Protein AF-A0A438KCK7-F1 (afdb_monomer_lite)

Foldseek 3Di:
DDDPPPDDDDDDPDQPDDPNDRVVLVCQLQLVQDPDPDRDLQPRADADDPVLLVVLVVVLLVVVQVVCVVVPDDDSVVCCVVPQDFDWAAAPVRDIDTAHPRPDLWFDAEAEDFQPALCSNVSSVQVRCCVPRVAQEAEAAACVLNDRDPDDPPDDQDNSSSSSNSRHDHDDPVSVVSCRVVRHHYYDYPCHNCRSVVPDPDPPDPPDD

Secondary structure (DSSP, 8-state):
---------SS-----EETTEEHHHHHHHTT---SSSS--TTTT--PPPHHHHHHHHHHHHHHHHHHHHTT----HHHHHHHHS---EEE-TTS-EEESSTTS-SSS-EEEE---SSTTTHHHHHHHHHHHHH----EEEE-GGGGS-----TT-PPPHHHHHHHTT-EE--HHHHHHHHHTT-EEEE-TTHHHHHTT-----------

pLDDT: mean 76.59, std 20.29, range [25.3, 97.88]

Structure (mmCIF, N/CA/C/O backbone):
data_AF-A0A438KCK7-F1
#
_entry.id   AF-A0A438KCK7-F1
#
loop_
_atom_site.group_PDB
_atom_site.id
_atom_site.type_symbol
_atom_site.label_atom_id
_atom_site.label_alt_id
_atom_site.label_comp_id
_atom_site.label_asym_id
_atom_site.label_entity_id
_atom_site.label_seq_id
_atom_site.pdbx_PDB_ins_code
_atom_site.Cartn_x
_atom_site.Cartn_y
_atom_site.Cartn_z
_atom_site.occupancy
_atom_site.B_iso_or_equiv
_atom_site.auth_seq_id
_atom_site.auth_comp_id
_atom_site.auth_asym_id
_atom_site.auth_atom_id
_atom_site.pdbx_PDB_model_num
ATOM 1 N N . MET A 1 1 ? 16.513 -21.804 -12.400 1.00 25.30 1 MET A N 1
ATOM 2 C CA . MET A 1 1 ? 16.898 -22.293 -11.064 1.00 25.30 1 MET A CA 1
ATOM 3 C C . MET A 1 1 ? 17.925 -21.306 -10.542 1.00 25.30 1 MET A C 1
ATOM 5 O O . MET A 1 1 ? 19.002 -21.255 -11.108 1.00 25.30 1 MET A O 1
ATOM 9 N N . VAL A 1 2 ? 17.562 -20.422 -9.609 1.00 27.00 2 VAL A N 1
ATOM 10 C CA . VAL A 1 2 ? 18.561 -19.600 -8.907 1.00 27.00 2 VAL A CA 1
ATOM 11 C C . VAL A 1 2 ? 18.807 -20.335 -7.604 1.00 27.00 2 VAL A C 1
ATOM 13 O O . VAL A 1 2 ? 17.923 -20.393 -6.753 1.00 27.00 2 VAL A O 1
ATOM 16 N N . VAL A 1 3 ? 19.950 -21.004 -7.528 1.00 25.44 3 VAL A N 1
ATOM 17 C CA . VAL A 1 3 ? 20.427 -21.638 -6.305 1.00 25.44 3 VAL A CA 1
ATOM 18 C C . VAL A 1 3 ? 20.874 -20.498 -5.399 1.00 25.44 3 VAL A C 1
ATOM 20 O O . VAL A 1 3 ? 21.873 -19.844 -5.680 1.00 25.44 3 VAL A O 1
ATOM 23 N N . ILE A 1 4 ? 20.105 -20.208 -4.351 1.00 38.16 4 ILE A N 1
ATOM 24 C CA . ILE A 1 4 ? 20.626 -19.418 -3.237 1.00 38.16 4 ILE A CA 1
ATOM 25 C C . ILE A 1 4 ? 21.404 -20.413 -2.386 1.00 38.16 4 ILE A C 1
ATOM 27 O O . ILE A 1 4 ? 20.828 -21.123 -1.565 1.00 38.16 4 ILE A O 1
ATOM 31 N N . SER A 1 5 ? 22.704 -20.518 -2.641 1.00 29.11 5 SER A N 1
ATOM 32 C CA . SER A 1 5 ? 23.611 -21.225 -1.747 1.00 29.11 5 SER A CA 1
ATOM 33 C C . SER A 1 5 ? 23.673 -20.431 -0.446 1.00 29.11 5 SER A C 1
ATOM 35 O O . SER A 1 5 ? 24.259 -19.351 -0.397 1.00 29.11 5 SER A O 1
ATOM 37 N N . THR A 1 6 ? 23.037 -20.930 0.610 1.00 30.67 6 THR A N 1
ATOM 38 C CA . THR A 1 6 ? 23.297 -20.459 1.969 1.00 30.67 6 THR A CA 1
ATOM 39 C C . THR A 1 6 ? 24.718 -20.872 2.337 1.00 30.67 6 THR A C 1
ATOM 41 O O . THR A 1 6 ? 24.952 -22.014 2.725 1.00 30.67 6 THR A O 1
ATOM 44 N N . PHE A 1 7 ? 25.678 -19.963 2.186 1.00 30.84 7 PHE A N 1
ATOM 45 C CA . PHE A 1 7 ? 26.997 -20.129 2.783 1.00 30.84 7 PHE A CA 1
ATOM 46 C C . PHE A 1 7 ? 26.911 -19.714 4.253 1.00 30.84 7 PHE A C 1
ATOM 48 O O . PHE A 1 7 ? 26.776 -18.536 4.570 1.00 30.84 7 PHE A O 1
ATOM 55 N N . SER A 1 8 ? 26.955 -20.703 5.147 1.00 32.22 8 SER A N 1
ATOM 56 C CA . SER A 1 8 ? 27.232 -20.487 6.566 1.00 32.22 8 SER A CA 1
ATOM 57 C C . SER A 1 8 ? 28.741 -20.555 6.765 1.00 32.22 8 SER A C 1
ATOM 59 O O . SER A 1 8 ? 29.308 -21.639 6.877 1.00 32.22 8 SER A O 1
ATOM 61 N N . LEU A 1 9 ? 29.384 -19.394 6.813 1.00 33.41 9 LEU A N 1
ATOM 62 C CA . LEU A 1 9 ? 30.697 -19.218 7.425 1.00 33.41 9 LEU A CA 1
ATOM 63 C C . LEU A 1 9 ? 30.516 -18.182 8.534 1.00 33.41 9 LEU A C 1
ATOM 65 O O . LEU A 1 9 ? 29.859 -17.163 8.337 1.00 33.41 9 LEU A O 1
ATOM 69 N N . GLY A 1 10 ? 30.980 -18.536 9.730 1.00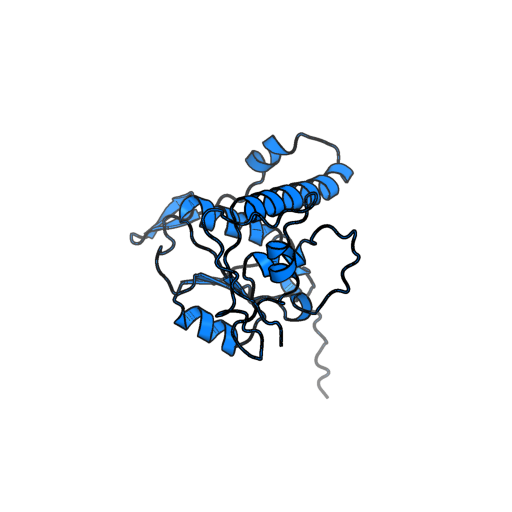 31.97 10 GLY A N 1
ATOM 70 C CA . GLY A 1 10 ? 30.653 -17.860 10.980 1.00 31.97 10 GLY A CA 1
ATOM 71 C C . GLY A 1 10 ? 30.890 -16.349 10.981 1.00 31.97 10 GLY A C 1
ATOM 72 O O . GLY A 1 10 ? 31.817 -15.846 10.359 1.00 31.97 10 GLY A O 1
ATOM 73 N N . GLY A 1 11 ? 30.054 -15.654 11.758 1.00 34.44 11 GLY A N 1
ATOM 74 C CA . GLY A 1 11 ? 30.356 -14.338 12.320 1.00 34.44 11 GLY A CA 1
ATOM 75 C C . GLY A 1 11 ? 30.507 -13.192 11.321 1.00 34.44 11 GLY A C 1
ATOM 76 O O . GLY A 1 11 ? 31.574 -12.602 11.222 1.00 34.44 11 GLY A O 1
ATOM 77 N N . GLY A 1 12 ? 29.429 -12.812 10.635 1.00 31.30 12 GLY A N 1
ATOM 78 C CA . GLY A 1 12 ? 29.395 -11.559 9.880 1.00 31.30 12 GLY A CA 1
ATOM 79 C C . GLY A 1 12 ? 28.137 -11.442 9.034 1.00 31.30 12 GLY A C 1
ATOM 80 O O . GLY A 1 12 ? 27.950 -12.196 8.086 1.00 31.30 12 GLY A O 1
ATOM 81 N N . LEU A 1 13 ? 27.256 -10.501 9.375 1.00 37.59 13 LEU A N 1
ATOM 82 C CA . LEU A 1 13 ? 26.151 -10.090 8.513 1.00 37.59 13 LEU A CA 1
ATOM 83 C C . LEU A 1 13 ? 26.766 -9.553 7.205 1.00 37.59 13 LEU A C 1
ATOM 85 O O . LEU A 1 13 ? 27.320 -8.457 7.192 1.00 37.59 13 LEU A O 1
ATOM 89 N N . LEU A 1 14 ? 26.755 -10.354 6.135 1.00 43.00 14 LEU A N 1
ATOM 90 C CA . LEU A 1 14 ? 27.322 -9.986 4.835 1.00 43.00 14 LEU A CA 1
ATOM 91 C C . LEU A 1 14 ? 26.550 -8.792 4.255 1.00 43.00 14 LEU A C 1
ATOM 93 O O . LEU A 1 14 ? 25.484 -8.942 3.656 1.00 43.00 14 LEU A O 1
ATOM 97 N N . ASN A 1 15 ? 27.101 -7.594 4.441 1.00 44.16 15 ASN A N 1
ATOM 98 C CA . ASN A 1 15 ? 26.683 -6.384 3.748 1.00 44.16 15 ASN A CA 1
ATOM 99 C C . ASN A 1 15 ? 27.056 -6.522 2.263 1.00 44.16 15 ASN A C 1
ATOM 101 O O . ASN A 1 15 ? 28.174 -6.213 1.864 1.00 44.16 15 ASN A O 1
ATOM 105 N N . LEU A 1 16 ? 26.112 -7.004 1.449 1.00 51.06 16 LEU A N 1
ATOM 106 C CA . LEU A 1 16 ? 26.162 -6.996 -0.020 1.00 51.06 16 LEU A CA 1
ATOM 107 C C . LEU A 1 16 ? 26.003 -5.556 -0.541 1.00 51.06 16 LEU A C 1
ATOM 109 O O . LEU A 1 16 ? 24.963 -5.187 -1.092 1.00 51.06 16 LEU A O 1
ATOM 113 N N . GLN A 1 17 ? 27.009 -4.724 -0.285 1.00 45.22 17 GLN A N 1
ATOM 114 C CA . GLN A 1 17 ? 27.043 -3.316 -0.655 1.00 45.22 17 GLN A CA 1
ATOM 115 C C . GLN A 1 17 ? 28.278 -3.078 -1.528 1.00 45.22 17 GLN A C 1
ATOM 117 O O . GLN A 1 17 ? 29.381 -2.925 -1.017 1.00 45.22 17 GLN A O 1
ATOM 122 N N . GLU A 1 18 ? 28.084 -3.055 -2.844 1.00 46.56 18 GLU A N 1
ATOM 123 C CA . GLU A 1 18 ? 29.068 -2.522 -3.790 1.00 46.56 18 GLU A CA 1
ATOM 124 C C . GLU A 1 18 ? 28.619 -1.101 -4.171 1.00 46.56 18 GLU A C 1
ATOM 126 O O . GLU A 1 18 ? 27.456 -0.888 -4.517 1.00 46.56 18 GLU A O 1
ATOM 131 N N . ASP A 1 19 ? 29.502 -0.112 -4.001 1.00 48.53 19 ASP A N 1
ATOM 132 C CA . ASP A 1 19 ? 29.447 1.246 -4.574 1.00 48.53 19 ASP A CA 1
ATOM 133 C C . ASP A 1 19 ? 28.056 1.901 -4.722 1.00 48.53 19 ASP A C 1
ATOM 135 O O . ASP A 1 19 ? 27.643 2.348 -5.790 1.00 48.53 19 ASP A O 1
ATOM 139 N N . GLY A 1 20 ? 27.299 1.991 -3.622 1.00 53.69 20 GLY A N 1
ATOM 140 C CA . GLY A 1 20 ? 26.017 2.715 -3.590 1.00 53.69 20 GLY A CA 1
ATOM 141 C C . GLY A 1 20 ? 24.823 1.968 -4.201 1.00 53.69 20 GLY A C 1
ATOM 142 O O . GLY A 1 20 ? 23.701 2.489 -4.194 1.00 53.69 20 GLY A O 1
ATOM 143 N N . VAL A 1 21 ? 25.025 0.731 -4.657 1.00 57.88 21 VAL A N 1
ATOM 144 C CA . VAL A 1 21 ? 23.993 -0.139 -5.217 1.00 57.88 21 VAL A CA 1
ATOM 145 C C . VAL A 1 21 ? 23.647 -1.245 -4.219 1.00 57.88 21 VAL A C 1
ATOM 147 O O . VAL A 1 21 ? 24.424 -2.154 -3.947 1.00 57.88 21 VAL A O 1
ATOM 150 N N . ASN A 1 22 ? 22.437 -1.186 -3.657 1.00 78.12 22 ASN A N 1
ATOM 151 C CA . ASN A 1 22 ? 21.926 -2.257 -2.804 1.00 78.12 22 ASN A CA 1
ATOM 152 C C . ASN A 1 22 ? 21.354 -3.381 -3.686 1.00 78.12 22 ASN A C 1
ATOM 154 O O . ASN A 1 22 ? 20.268 -3.249 -4.261 1.00 78.12 22 ASN A O 1
ATOM 158 N N . LEU A 1 23 ? 22.094 -4.489 -3.796 1.00 81.25 23 LEU A N 1
ATOM 159 C CA . LEU A 1 23 ? 21.734 -5.636 -4.635 1.00 81.25 23 LEU A CA 1
ATOM 160 C C . LEU A 1 23 ? 20.366 -6.224 -4.265 1.00 81.25 23 LEU A C 1
ATOM 162 O O . LEU A 1 23 ? 19.589 -6.602 -5.143 1.00 81.25 23 LEU A O 1
ATOM 166 N N . LEU A 1 24 ? 20.035 -6.261 -2.972 1.00 84.56 24 LEU A N 1
ATOM 167 C CA . LEU A 1 24 ? 18.732 -6.732 -2.512 1.00 84.56 24 LEU A CA 1
ATOM 168 C C . LEU A 1 24 ? 17.606 -5.828 -3.032 1.00 84.56 24 LEU A C 1
ATOM 170 O O . LEU A 1 24 ? 16.579 -6.336 -3.484 1.00 84.56 24 LEU A O 1
ATOM 174 N N . THR A 1 25 ? 17.807 -4.510 -3.041 1.00 85.12 25 THR A N 1
ATOM 175 C CA . THR A 1 25 ? 16.850 -3.552 -3.616 1.00 85.12 25 THR A CA 1
ATOM 176 C C . THR A 1 25 ? 16.643 -3.795 -5.110 1.00 85.12 25 THR A C 1
ATOM 178 O O . THR A 1 25 ? 15.503 -3.781 -5.574 1.00 85.12 25 THR A O 1
ATOM 181 N N . ILE A 1 26 ? 17.710 -4.095 -5.863 1.00 84.81 26 ILE A N 1
ATOM 182 C CA . ILE A 1 26 ? 17.610 -4.460 -7.290 1.00 84.81 26 ILE A CA 1
ATOM 183 C C . ILE A 1 26 ? 16.791 -5.732 -7.464 1.00 84.81 26 ILE A C 1
ATOM 185 O O . ILE A 1 26 ? 15.852 -5.758 -8.257 1.00 84.81 26 ILE A O 1
ATOM 189 N N . ILE A 1 27 ? 17.106 -6.781 -6.705 1.00 86.44 27 ILE A N 1
ATOM 190 C CA . ILE A 1 27 ? 16.399 -8.061 -6.787 1.00 86.44 27 ILE A CA 1
ATOM 191 C C . ILE A 1 27 ? 14.902 -7.883 -6.472 1.00 86.44 27 ILE A C 1
ATOM 193 O O . ILE A 1 27 ? 14.065 -8.493 -7.149 1.00 86.44 27 ILE A O 1
ATOM 197 N N . LYS A 1 28 ? 14.561 -7.043 -5.481 1.00 87.19 28 LYS A N 1
ATOM 198 C CA . LYS A 1 28 ? 13.177 -6.679 -5.132 1.00 87.19 28 LYS A CA 1
ATOM 199 C C . LYS A 1 28 ? 12.490 -5.908 -6.264 1.00 87.19 28 LYS A C 1
ATOM 201 O O . LYS A 1 28 ? 11.432 -6.332 -6.720 1.00 87.19 28 LYS A O 1
ATOM 206 N N . GLY A 1 29 ? 13.085 -4.812 -6.740 1.00 81.94 29 GLY A N 1
ATOM 207 C CA . GLY A 1 29 ? 12.492 -3.951 -7.774 1.00 81.94 29 GLY A CA 1
ATOM 208 C C . GLY A 1 29 ? 12.333 -4.644 -9.130 1.00 81.94 29 GLY A C 1
ATOM 209 O O . GLY A 1 29 ? 11.343 -4.431 -9.831 1.00 81.94 29 GLY A O 1
ATOM 210 N N . ALA A 1 30 ? 13.250 -5.556 -9.458 1.00 83.06 30 ALA A N 1
ATOM 211 C CA . ALA A 1 30 ? 13.172 -6.407 -10.642 1.00 83.06 30 ALA A CA 1
ATOM 212 C C . ALA A 1 30 ? 12.220 -7.610 -10.478 1.00 83.06 30 ALA A C 1
ATOM 214 O O . ALA A 1 30 ?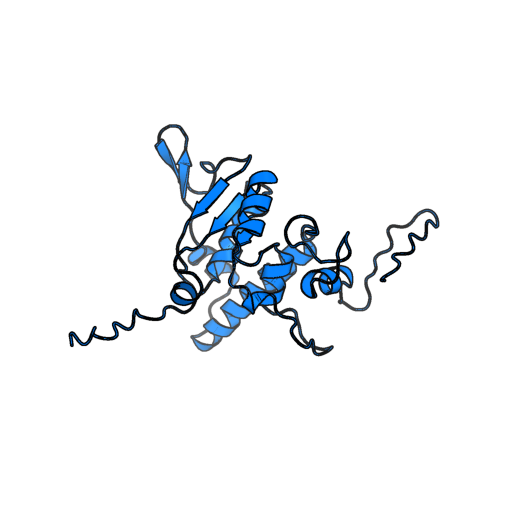 12.135 -8.439 -11.383 1.00 83.06 30 ALA A O 1
ATOM 215 N N . LEU A 1 31 ? 11.537 -7.743 -9.329 1.00 83.94 31 LEU A N 1
ATOM 216 C CA . LEU A 1 31 ? 10.615 -8.844 -9.010 1.00 83.94 31 LEU A CA 1
ATOM 217 C C . LEU A 1 31 ? 11.252 -10.236 -9.197 1.00 83.94 31 LEU A C 1
ATOM 219 O O . LEU A 1 31 ? 10.596 -11.211 -9.570 1.00 83.94 31 LEU A O 1
ATOM 223 N N . ARG A 1 32 ? 12.569 -10.345 -8.967 1.00 87.56 32 ARG A N 1
ATOM 224 C CA . ARG A 1 32 ? 13.328 -11.588 -9.185 1.00 87.56 32 ARG A CA 1
ATOM 225 C C . ARG A 1 32 ? 13.305 -12.512 -7.974 1.00 87.56 32 ARG A C 1
ATOM 227 O O . ARG A 1 32 ? 13.391 -13.730 -8.163 1.00 87.56 32 ARG A O 1
ATOM 234 N N . TYR A 1 33 ? 13.156 -11.962 -6.767 1.00 88.50 33 TYR A N 1
ATOM 235 C CA . TYR A 1 33 ? 12.968 -12.759 -5.555 1.00 88.50 33 TYR A CA 1
ATOM 236 C C . TYR A 1 33 ? 11.645 -13.532 -5.625 1.00 88.50 33 TYR A C 1
ATOM 238 O O . TYR A 1 33 ? 10.592 -12.951 -5.872 1.00 88.50 33 TYR A O 1
ATOM 246 N N . ARG A 1 34 ? 11.696 -14.850 -5.428 1.00 90.94 34 ARG A N 1
ATOM 247 C CA . ARG A 1 34 ? 10.521 -15.729 -5.395 1.00 90.94 34 ARG A CA 1
ATOM 248 C C . AR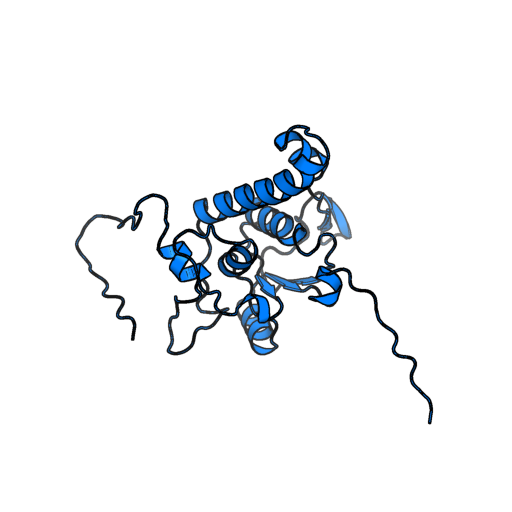G A 1 34 ? 10.821 -16.983 -4.588 1.00 90.94 34 ARG A C 1
ATOM 250 O O . ARG A 1 34 ? 11.932 -17.505 -4.683 1.00 90.94 34 ARG A O 1
ATOM 257 N N . ARG A 1 35 ? 9.847 -17.486 -3.829 1.00 90.38 35 ARG A N 1
ATOM 258 C CA . ARG A 1 35 ? 9.993 -18.733 -3.052 1.00 90.38 35 ARG A CA 1
ATOM 259 C C . ARG A 1 35 ? 9.495 -19.967 -3.797 1.00 90.38 35 ARG A C 1
ATOM 261 O O . ARG A 1 35 ? 9.759 -21.085 -3.373 1.00 90.38 35 ARG A O 1
ATOM 268 N N . SER A 1 36 ? 8.796 -19.772 -4.913 1.00 91.06 36 SER A N 1
ATOM 269 C CA . SER A 1 36 ? 8.282 -20.848 -5.759 1.00 91.06 36 SER A CA 1
ATOM 270 C C . SER A 1 36 ? 8.724 -20.691 -7.218 1.00 91.06 36 SER A C 1
ATOM 272 O O . SER A 1 36 ? 9.425 -19.745 -7.589 1.00 91.06 36 SER A O 1
ATOM 274 N N . ARG A 1 37 ? 8.307 -21.624 -8.086 1.00 89.00 37 ARG A N 1
ATOM 275 C CA . ARG A 1 37 ? 8.591 -21.563 -9.529 1.00 89.00 37 ARG A CA 1
ATOM 276 C C . ARG A 1 37 ? 8.062 -20.277 -10.174 1.00 89.00 37 ARG A C 1
ATOM 278 O O . ARG A 1 37 ? 8.703 -19.765 -11.092 1.00 89.00 37 ARG A O 1
ATOM 285 N N . ARG A 1 38 ? 6.915 -19.773 -9.711 1.00 88.56 38 ARG A N 1
ATOM 286 C CA . ARG A 1 38 ? 6.300 -18.518 -10.166 1.00 88.56 38 ARG A CA 1
ATOM 287 C C . ARG A 1 38 ? 6.395 -17.476 -9.052 1.00 88.56 38 ARG A C 1
ATOM 289 O O . ARG A 1 38 ? 6.272 -17.823 -7.883 1.00 88.56 38 ARG A O 1
ATOM 296 N N . HIS A 1 39 ? 6.641 -16.225 -9.426 1.00 89.75 39 HIS A N 1
ATOM 297 C CA . HIS A 1 39 ? 6.636 -15.122 -8.471 1.00 89.75 39 HIS A CA 1
ATOM 298 C C . HIS A 1 39 ? 5.207 -14.857 -7.985 1.00 89.75 39 HIS A C 1
ATOM 300 O O . HIS A 1 39 ? 4.280 -14.804 -8.797 1.00 89.75 39 HIS A O 1
ATOM 306 N N . ASP A 1 40 ? 5.041 -14.688 -6.678 1.00 93.69 40 ASP A N 1
ATOM 307 C CA . ASP A 1 40 ? 3.780 -14.306 -6.050 1.00 93.69 40 ASP A CA 1
ATOM 308 C C . ASP A 1 40 ? 3.940 -12.981 -5.295 1.00 93.69 40 ASP A C 1
ATOM 310 O O . ASP A 1 40 ? 4.634 -12.903 -4.284 1.00 93.69 40 ASP A O 1
ATOM 314 N N . TYR A 1 41 ? 3.253 -11.939 -5.766 1.00 93.75 41 TYR A N 1
ATOM 315 C CA . 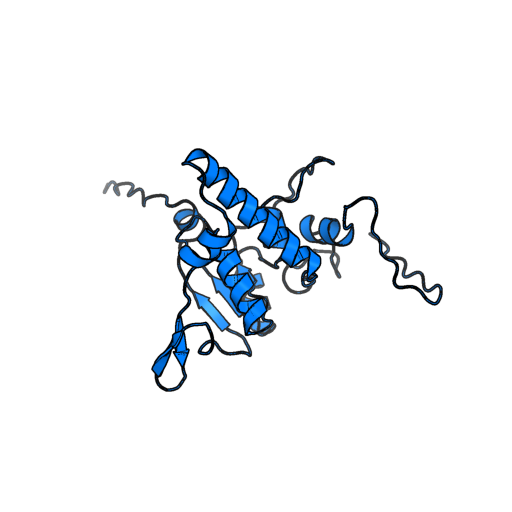TYR A 1 41 ? 3.369 -10.568 -5.252 1.00 93.75 41 TYR A CA 1
ATOM 316 C C . TYR A 1 41 ? 2.994 -10.402 -3.770 1.00 93.75 41 TYR A C 1
ATOM 318 O O . TYR A 1 41 ? 3.387 -9.424 -3.126 1.00 93.75 41 TYR A O 1
ATOM 326 N N . VAL A 1 42 ? 2.197 -11.323 -3.223 1.00 95.25 42 VAL A N 1
ATOM 327 C CA . VAL A 1 42 ? 1.736 -11.256 -1.836 1.00 95.25 42 VAL A CA 1
ATOM 328 C C . VAL A 1 42 ? 2.646 -12.083 -0.949 1.00 95.25 42 VAL A C 1
ATOM 330 O O . VAL A 1 42 ? 3.176 -11.557 0.030 1.00 95.25 42 VAL A O 1
ATOM 333 N N . SER A 1 43 ? 2.849 -13.361 -1.276 1.00 93.44 43 SER A N 1
ATOM 334 C CA . SER A 1 43 ? 3.670 -14.229 -0.444 1.00 93.44 43 SER A CA 1
ATOM 335 C C . SER A 1 43 ? 5.137 -13.858 -0.541 1.00 93.44 43 SER A C 1
ATOM 337 O O . SER A 1 43 ? 5.758 -13.736 0.505 1.00 93.44 43 SER A O 1
ATOM 339 N N . ASP A 1 44 ? 5.692 -13.620 -1.731 1.00 93.88 44 ASP A N 1
ATOM 340 C CA . ASP A 1 44 ? 7.125 -13.344 -1.925 1.00 93.88 44 ASP A CA 1
ATOM 341 C C . ASP A 1 44 ? 7.532 -11.912 -1.542 1.00 93.88 44 ASP A C 1
ATOM 343 O O . ASP A 1 44 ? 8.695 -11.542 -1.685 1.00 93.88 44 ASP A O 1
ATOM 347 N N . PHE A 1 45 ? 6.610 -11.104 -1.016 1.00 93.44 45 PHE A N 1
ATOM 348 C CA . PHE A 1 45 ? 6.929 -9.760 -0.556 1.00 93.44 45 PHE A CA 1
ATOM 349 C C . PHE A 1 45 ? 7.972 -9.769 0.570 1.00 93.44 45 PHE A C 1
ATOM 351 O O . PHE A 1 45 ? 7.877 -10.535 1.535 1.00 93.44 45 PHE A O 1
ATOM 358 N N . LEU A 1 46 ? 8.940 -8.862 0.452 1.00 91.56 46 LEU A N 1
ATOM 359 C CA . LEU A 1 46 ? 9.911 -8.533 1.485 1.00 91.56 46 LEU A CA 1
ATOM 360 C C . LEU A 1 46 ? 9.760 -7.046 1.817 1.00 91.56 46 LEU A C 1
ATOM 362 O O . LEU A 1 46 ? 9.888 -6.232 0.899 1.00 91.56 46 LEU A O 1
ATOM 366 N N . PRO A 1 47 ? 9.527 -6.672 3.087 1.00 89.50 47 PRO A N 1
ATOM 367 C CA . PRO A 1 47 ? 9.410 -5.270 3.450 1.00 89.50 47 PRO A CA 1
ATOM 368 C C . PRO A 1 47 ? 10.701 -4.502 3.110 1.00 89.50 47 PRO A C 1
ATOM 370 O O . PRO A 1 47 ? 11.805 -5.071 3.137 1.00 89.50 47 PRO A O 1
ATOM 373 N N . PRO A 1 48 ? 10.584 -3.219 2.743 1.00 87.44 48 PRO A N 1
ATOM 374 C CA . PRO A 1 48 ? 11.728 -2.359 2.519 1.00 87.44 48 PRO A CA 1
ATOM 375 C C . PRO A 1 48 ? 12.457 -2.082 3.840 1.00 87.44 48 PRO A C 1
ATOM 377 O O . PRO A 1 48 ? 11.845 -2.014 4.906 1.00 87.44 48 PRO A O 1
ATOM 380 N N . SER A 1 49 ? 13.771 -1.903 3.772 1.00 86.31 49 SER A N 1
ATOM 381 C CA . SER A 1 49 ? 14.561 -1.390 4.887 1.00 86.31 49 SER A CA 1
ATOM 382 C C . SER A 1 49 ? 14.289 0.103 5.111 1.00 86.31 49 SER A C 1
ATOM 384 O O . SER A 1 49 ? 13.797 0.814 4.232 1.00 86.31 49 SER A O 1
ATOM 386 N N . MET A 1 50 ? 14.699 0.624 6.270 1.00 81.81 50 MET A N 1
ATOM 387 C CA . MET A 1 50 ? 14.629 2.065 6.549 1.00 81.81 50 MET A CA 1
ATOM 388 C C . MET A 1 50 ? 15.453 2.907 5.566 1.00 81.81 50 MET A C 1
ATOM 390 O O . MET A 1 50 ? 15.075 4.035 5.255 1.00 81.81 50 MET A O 1
ATOM 394 N N . SER A 1 51 ? 16.565 2.373 5.049 1.00 82.75 51 SER A N 1
ATOM 395 C CA . SER A 1 51 ? 17.374 3.062 4.040 1.00 82.75 51 SER A CA 1
ATOM 396 C C . SER A 1 51 ? 16.693 3.087 2.670 1.00 82.75 51 SER A C 1
ATOM 398 O O . SER A 1 51 ? 16.722 4.125 2.010 1.00 82.75 51 SER A O 1
ATOM 400 N N . GLU A 1 52 ? 16.031 1.994 2.271 1.00 85.00 52 GLU A N 1
ATOM 401 C CA . GLU A 1 52 ? 15.185 1.941 1.070 1.00 85.00 52 GLU A CA 1
ATOM 402 C C . GLU A 1 52 ? 14.040 2.960 1.179 1.00 85.00 52 GLU A C 1
ATOM 404 O O . GLU A 1 52 ? 13.847 3.757 0.261 1.00 85.00 52 GLU A O 1
ATOM 409 N N . LEU A 1 53 ? 13.363 3.005 2.333 1.00 82.44 53 LEU A N 1
ATOM 410 C CA . LEU A 1 53 ? 12.290 3.962 2.620 1.00 82.44 53 LEU A CA 1
ATOM 411 C C . LEU A 1 53 ? 12.767 5.414 2.527 1.00 82.44 53 LEU A C 1
ATOM 413 O O . LEU A 1 53 ? 12.215 6.217 1.774 1.00 82.44 53 LEU A O 1
ATOM 417 N N . LYS A 1 54 ? 13.841 5.751 3.251 1.00 81.31 54 LYS A N 1
ATOM 418 C CA . LYS A 1 54 ? 14.416 7.099 3.232 1.00 81.31 54 LYS A CA 1
ATOM 419 C C . LYS A 1 54 ? 14.803 7.511 1.813 1.00 81.31 54 LYS A C 1
ATOM 421 O O . LYS A 1 54 ? 14.519 8.636 1.410 1.00 81.31 54 LYS A O 1
ATOM 426 N N . ARG A 1 55 ? 15.419 6.607 1.043 1.00 81.38 55 ARG A N 1
ATOM 427 C CA . ARG A 1 55 ? 15.849 6.909 -0.325 1.00 81.38 55 ARG A CA 1
ATOM 428 C C . ARG A 1 55 ? 14.668 7.190 -1.246 1.00 81.38 55 ARG A C 1
ATOM 430 O O . ARG A 1 55 ? 14.741 8.164 -1.991 1.00 81.38 55 ARG A O 1
ATOM 437 N N . ALA A 1 56 ? 13.594 6.404 -1.193 1.00 77.81 56 ALA A N 1
ATOM 438 C CA . ALA A 1 56 ? 12.445 6.674 -2.054 1.00 77.81 56 ALA A CA 1
ATOM 439 C C . ALA A 1 56 ? 11.703 7.952 -1.653 1.00 77.81 56 ALA A C 1
ATOM 441 O O . ALA A 1 56 ? 11.319 8.719 -2.533 1.00 77.81 56 ALA A O 1
ATOM 442 N N . PHE A 1 57 ? 11.544 8.226 -0.353 1.00 77.50 57 PHE A N 1
ATOM 443 C CA . PHE A 1 57 ? 10.951 9.491 0.088 1.00 77.50 57 PHE A CA 1
ATOM 444 C C . PHE A 1 57 ? 11.808 10.687 -0.346 1.00 77.50 57 PHE A C 1
ATOM 446 O O . PHE A 1 57 ? 11.273 11.656 -0.883 1.00 77.50 57 PHE A O 1
ATOM 453 N N . ASP A 1 58 ? 13.135 10.605 -0.214 1.00 77.38 58 ASP A N 1
ATOM 454 C CA . ASP A 1 58 ? 14.064 11.641 -0.680 1.00 77.38 58 ASP A CA 1
ATOM 455 C C . ASP A 1 58 ? 14.013 11.827 -2.208 1.00 77.38 58 ASP A C 1
ATOM 457 O O . ASP A 1 58 ? 13.968 12.961 -2.689 1.00 77.38 58 ASP A O 1
ATOM 461 N N . GLN A 1 59 ? 13.989 10.743 -2.989 1.00 74.50 59 GLN A N 1
ATOM 462 C CA . GLN A 1 59 ? 13.888 10.801 -4.453 1.00 74.50 59 GLN A CA 1
ATOM 463 C C . GLN A 1 59 ? 12.549 11.364 -4.919 1.00 74.50 59 GLN A C 1
ATOM 465 O O . GLN A 1 59 ? 12.512 12.190 -5.828 1.00 74.50 59 GLN A O 1
ATOM 470 N N . GLN A 1 60 ? 11.449 10.990 -4.277 1.00 70.50 60 GLN A N 1
ATOM 471 C CA . GLN A 1 60 ? 10.153 11.567 -4.590 1.00 70.50 60 GLN A CA 1
ATOM 472 C C . GLN A 1 60 ? 10.085 13.045 -4.242 1.00 70.50 60 GLN A C 1
ATOM 474 O O . GLN A 1 60 ? 9.568 13.826 -5.038 1.00 70.50 60 GLN A O 1
ATOM 479 N N . ASN A 1 61 ? 10.641 13.442 -3.096 1.00 67.62 61 ASN A N 1
ATOM 480 C CA . ASN A 1 61 ? 10.776 14.852 -2.763 1.00 67.62 61 ASN A CA 1
ATOM 481 C C . ASN A 1 61 ? 11.557 15.563 -3.867 1.00 67.62 61 ASN A C 1
ATOM 483 O O . ASN A 1 61 ? 11.086 16.571 -4.368 1.00 67.62 61 ASN A O 1
ATOM 487 N N . ARG A 1 62 ? 12.694 15.017 -4.321 1.00 67.38 62 ARG A N 1
ATOM 488 C CA . ARG A 1 62 ? 13.451 15.574 -5.454 1.00 67.38 62 ARG A CA 1
ATOM 489 C C . ARG A 1 62 ? 12.635 15.651 -6.743 1.00 67.38 62 ARG A C 1
ATOM 491 O O . ARG A 1 62 ? 12.716 16.673 -7.406 1.00 67.38 62 ARG A O 1
ATOM 498 N N . TYR A 1 63 ? 11.845 14.637 -7.086 1.00 64.50 63 TYR A N 1
ATOM 499 C CA . TYR A 1 63 ? 11.006 14.640 -8.289 1.00 64.50 63 TYR A CA 1
ATOM 500 C C . TYR A 1 63 ? 9.916 15.719 -8.228 1.00 64.50 63 TYR A C 1
ATOM 502 O O . TYR A 1 63 ? 9.742 16.486 -9.176 1.00 64.50 63 TYR A O 1
ATOM 510 N N . VAL A 1 64 ? 9.228 15.835 -7.087 1.00 61.66 64 VAL A N 1
ATOM 511 C CA . VAL A 1 64 ? 8.265 16.915 -6.825 1.00 61.66 64 VAL A CA 1
ATOM 512 C C . VAL A 1 64 ? 8.967 18.274 -6.873 1.00 61.66 64 VAL A C 1
ATOM 514 O O . VAL A 1 64 ? 8.483 19.187 -7.538 1.00 61.66 64 VAL A O 1
ATOM 517 N N . ASN A 1 65 ? 10.143 18.390 -6.251 1.00 56.69 65 ASN A N 1
ATOM 518 C CA . ASN A 1 65 ? 10.932 19.618 -6.202 1.00 56.69 65 ASN A CA 1
ATOM 519 C C . ASN A 1 65 ? 11.461 20.026 -7.580 1.00 56.69 65 ASN A C 1
ATOM 521 O O . ASN A 1 65 ? 11.420 21.204 -7.889 1.00 56.69 65 ASN A O 1
ATOM 525 N N . LEU A 1 66 ? 11.914 19.100 -8.430 1.00 58.50 66 LEU A N 1
ATOM 526 C CA . LEU A 1 66 ? 12.387 19.401 -9.785 1.00 58.50 66 LEU A CA 1
ATOM 527 C C . LEU A 1 66 ? 11.238 19.901 -10.668 1.00 58.50 66 LEU A C 1
ATOM 529 O O . LEU A 1 66 ? 11.400 20.871 -11.405 1.00 58.50 66 LEU A O 1
ATOM 533 N N . LYS A 1 67 ? 10.053 19.289 -10.541 1.00 52.72 67 LYS A N 1
ATOM 534 C CA . LYS A 1 67 ? 8.840 19.728 -11.240 1.00 52.72 67 LYS A CA 1
ATOM 535 C C . LYS A 1 67 ? 8.365 21.108 -10.763 1.00 52.72 67 LYS A C 1
ATOM 537 O O . LYS A 1 67 ? 7.847 21.868 -11.573 1.00 52.72 67 LYS A O 1
ATOM 542 N N . LEU A 1 68 ? 8.570 21.442 -9.485 1.00 52.88 68 LEU A N 1
ATOM 543 C CA . LEU A 1 68 ? 8.264 22.761 -8.913 1.00 52.88 68 LEU A CA 1
ATOM 544 C C . LEU A 1 68 ? 9.375 23.806 -9.119 1.00 52.88 68 LEU A C 1
ATOM 546 O O . LEU A 1 68 ? 9.079 24.992 -9.141 1.00 52.88 68 LEU A O 1
ATOM 550 N N . MET A 1 69 ? 10.637 23.404 -9.293 1.00 49.91 69 MET A N 1
ATOM 551 C CA . MET A 1 69 ? 11.774 24.312 -9.515 1.00 49.91 69 MET A CA 1
ATOM 552 C C . MET A 1 69 ? 11.679 25.024 -10.872 1.00 49.91 69 MET A C 1
ATOM 554 O O . MET A 1 69 ? 12.202 26.123 -11.021 1.00 49.91 69 MET A O 1
ATOM 558 N N . LEU A 1 70 ? 10.925 24.456 -11.822 1.00 53.19 70 LEU A N 1
ATOM 559 C CA . LEU A 1 70 ? 10.472 25.139 -13.040 1.00 53.19 70 LEU A CA 1
ATOM 560 C C . LEU A 1 70 ? 9.480 26.299 -12.767 1.00 53.19 70 LEU A C 1
ATOM 562 O O . LEU A 1 70 ? 9.245 27.101 -13.663 1.00 53.19 70 LEU A O 1
ATOM 566 N N . TYR A 1 71 ? 8.929 26.426 -11.551 1.00 50.25 71 TYR A N 1
ATOM 567 C CA . TYR A 1 71 ? 7.915 27.418 -11.145 1.00 50.25 71 TYR A CA 1
ATOM 568 C C . TYR A 1 71 ? 8.393 28.414 -10.060 1.00 50.25 71 TYR A C 1
ATOM 570 O O . TYR A 1 71 ? 7.576 29.001 -9.358 1.00 50.25 71 TYR A O 1
ATOM 578 N N . ASN A 1 72 ? 9.703 28.682 -9.990 1.00 47.09 72 ASN A N 1
ATOM 579 C CA . ASN A 1 72 ? 10.400 29.578 -9.048 1.00 47.09 72 ASN A CA 1
ATOM 580 C C . ASN A 1 72 ? 10.569 29.056 -7.608 1.00 47.09 72 ASN A C 1
ATOM 582 O O . ASN A 1 72 ? 9.652 28.613 -6.924 1.00 47.09 72 ASN A O 1
ATOM 586 N N . ALA A 1 73 ? 11.825 29.121 -7.169 1.00 50.91 73 ALA A N 1
ATOM 587 C CA . ALA A 1 73 ? 12.386 28.438 -6.018 1.00 50.91 73 ALA A CA 1
ATOM 588 C C . ALA A 1 73 ? 11.975 29.044 -4.666 1.00 50.91 73 ALA A C 1
ATOM 590 O O . ALA A 1 73 ? 12.299 30.190 -4.361 1.00 50.91 73 ALA A O 1
ATOM 591 N N . MET A 1 74 ? 11.378 28.223 -3.797 1.00 45.19 74 MET A N 1
ATOM 592 C CA . MET A 1 74 ? 11.368 28.469 -2.355 1.00 45.19 74 MET A CA 1
ATOM 593 C C . MET A 1 74 ? 11.487 27.141 -1.587 1.00 45.19 74 MET A C 1
ATOM 595 O O . MET A 1 74 ? 10.687 26.225 -1.739 1.00 45.19 74 MET A O 1
ATOM 599 N N . SER A 1 75 ? 12.564 27.037 -0.811 1.00 48.38 75 SER A N 1
ATOM 600 C CA . SER A 1 75 ? 13.017 25.975 0.100 1.00 48.38 75 SER A CA 1
ATOM 601 C C . SER A 1 75 ? 12.074 24.787 0.401 1.00 48.38 75 SER A C 1
ATOM 603 O O . SER A 1 75 ? 11.128 24.861 1.186 1.00 48.38 75 SER A O 1
ATOM 605 N N . CYS A 1 76 ? 12.476 23.616 -0.102 1.00 50.00 76 CYS A N 1
ATOM 606 C CA . CYS A 1 76 ? 11.772 22.326 -0.093 1.00 50.00 76 CYS A CA 1
ATOM 607 C C . CYS A 1 76 ? 11.451 21.715 1.290 1.00 50.00 76 CYS A C 1
ATOM 609 O O . CYS A 1 76 ? 10.609 20.825 1.394 1.00 50.00 76 CYS A O 1
ATOM 611 N N . ARG A 1 77 ? 12.100 22.168 2.371 1.00 44.69 77 ARG A N 1
ATOM 612 C CA . ARG A 1 77 ? 11.805 21.686 3.736 1.00 44.69 77 ARG A CA 1
ATOM 613 C C . ARG A 1 77 ? 10.596 22.396 4.346 1.00 44.69 77 ARG A C 1
ATOM 615 O O . ARG A 1 77 ? 9.833 21.767 5.066 1.00 44.69 77 ARG A O 1
ATOM 622 N N . LEU A 1 78 ? 10.393 23.670 4.008 1.00 43.53 78 LEU A N 1
ATOM 623 C CA . LEU A 1 78 ? 9.239 24.462 4.441 1.00 43.53 78 LEU A CA 1
ATOM 624 C C . LEU A 1 78 ? 7.972 24.072 3.665 1.00 43.53 78 LEU A C 1
ATOM 626 O O . LEU A 1 78 ? 6.897 24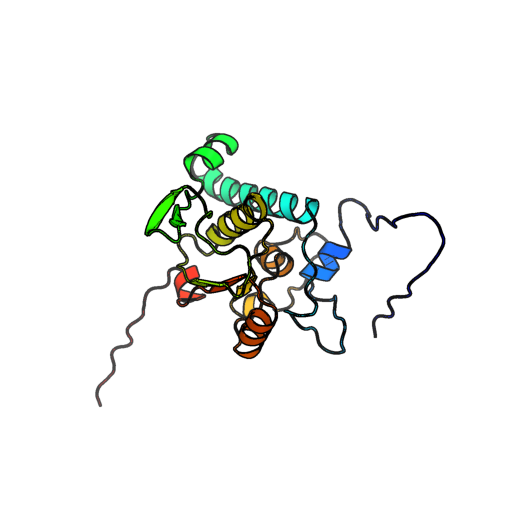.025 4.250 1.00 43.53 78 LEU A O 1
ATOM 630 N N . LEU A 1 79 ? 8.096 23.683 2.390 1.00 46.41 79 LEU A N 1
ATOM 631 C CA . LEU A 1 79 ? 6.963 23.210 1.582 1.00 46.41 79 LEU A CA 1
ATOM 632 C C . LEU A 1 79 ? 6.447 21.829 2.003 1.00 46.41 79 LEU A C 1
ATOM 634 O O . LEU A 1 79 ? 5.240 21.618 1.995 1.00 46.41 79 LEU A O 1
ATOM 638 N N . ARG A 1 80 ? 7.312 20.913 2.465 1.00 48.25 80 ARG A N 1
ATOM 639 C CA . ARG A 1 80 ? 6.849 19.682 3.132 1.00 48.25 80 ARG A CA 1
ATOM 640 C C . ARG A 1 80 ? 6.015 20.002 4.379 1.00 48.25 80 ARG A C 1
ATOM 642 O O . ARG A 1 80 ? 5.049 19.310 4.644 1.00 48.25 80 ARG A O 1
ATOM 649 N N . PHE A 1 81 ? 6.335 21.064 5.115 1.00 46.91 81 PHE A N 1
ATOM 650 C CA . PHE A 1 81 ? 5.501 21.513 6.236 1.00 46.91 81 PHE A CA 1
ATOM 651 C C . PHE A 1 81 ? 4.234 22.270 5.792 1.00 46.91 81 PHE A C 1
ATOM 653 O O . PHE A 1 81 ? 3.216 22.168 6.468 1.00 46.91 81 PHE A O 1
ATOM 660 N N . GLY A 1 82 ? 4.272 22.996 4.668 1.00 44.84 82 GLY A N 1
ATOM 661 C CA . GLY A 1 82 ? 3.156 23.818 4.179 1.00 44.84 82 GLY A CA 1
ATOM 662 C C . GLY A 1 82 ? 2.153 23.114 3.253 1.00 44.84 82 GLY A C 1
ATOM 663 O O . GLY A 1 82 ? 1.015 23.559 3.160 1.00 44.84 82 GLY A O 1
ATOM 664 N N . ALA A 1 83 ? 2.552 22.030 2.582 1.00 51.88 83 ALA A N 1
ATOM 665 C CA . ALA A 1 83 ? 1.752 21.316 1.579 1.00 51.88 83 ALA A CA 1
ATOM 666 C C . ALA A 1 83 ? 1.675 19.793 1.810 1.00 51.88 83 ALA A C 1
ATOM 668 O O . ALA A 1 83 ? 1.129 19.079 0.968 1.00 51.88 83 ALA A O 1
ATOM 669 N N . SER A 1 84 ? 2.213 19.269 2.924 1.00 60.69 84 SER A N 1
ATOM 670 C CA . SER A 1 84 ? 1.996 17.858 3.273 1.00 60.69 84 SER A CA 1
ATOM 671 C C . SER A 1 84 ? 0.512 17.628 3.558 1.00 60.69 84 SER A C 1
ATOM 673 O O . SER A 1 84 ? -0.091 18.423 4.290 1.00 60.69 84 SER A O 1
ATOM 675 N N . PRO A 1 85 ? -0.097 16.569 2.994 1.00 70.94 85 PRO A N 1
ATOM 676 C CA . PRO A 1 85 ? -1.497 16.277 3.240 1.00 70.94 85 PRO A CA 1
ATOM 677 C C . PRO A 1 85 ? -1.732 16.115 4.742 1.00 70.94 85 PRO A C 1
ATOM 679 O O . PRO A 1 85 ? -1.081 15.316 5.415 1.00 70.94 85 PRO A O 1
ATOM 682 N N . ILE A 1 86 ? -2.680 16.886 5.274 1.00 81.94 86 ILE A N 1
ATOM 683 C CA . ILE A 1 86 ? -3.148 16.696 6.643 1.00 81.94 86 ILE A CA 1
ATOM 684 C C . ILE A 1 86 ? -4.165 15.564 6.613 1.00 81.94 86 ILE A C 1
ATOM 686 O O . ILE A 1 86 ? -5.221 15.685 5.994 1.00 81.94 86 ILE A O 1
ATOM 690 N N . MET A 1 87 ? -3.845 14.463 7.285 1.00 87.94 87 MET A N 1
ATOM 691 C CA . MET A 1 87 ? -4.774 13.349 7.430 1.00 87.94 87 MET A CA 1
ATOM 692 C C . MET A 1 87 ? -5.685 13.572 8.629 1.00 87.94 87 MET A C 1
ATOM 694 O O . MET A 1 87 ? -5.270 14.121 9.651 1.00 87.94 87 MET A O 1
ATOM 698 N N . PHE A 1 88 ? -6.921 13.115 8.494 1.00 93.62 88 PHE A N 1
ATOM 699 C CA . PHE A 1 88 ? -7.888 13.020 9.575 1.00 93.62 88 PHE A CA 1
ATOM 700 C C . PHE A 1 88 ? -8.471 11.612 9.575 1.00 93.62 88 PHE A C 1
ATOM 702 O O . PHE A 1 88 ? -8.604 10.981 8.526 1.00 93.62 88 PHE A O 1
ATOM 709 N N . SER A 1 89 ? -8.827 11.123 10.754 1.00 94.88 89 SER A N 1
ATOM 710 C CA . SER A 1 89 ? -9.487 9.835 10.939 1.00 94.88 89 SER A CA 1
ATOM 711 C C . SER A 1 89 ? -10.581 9.958 11.986 1.00 94.88 89 SER A C 1
ATOM 713 O O . SER A 1 89 ? -10.598 10.897 12.781 1.00 94.88 89 SER A O 1
ATOM 715 N N . THR A 1 90 ? -11.509 9.010 11.969 1.00 96.69 90 THR A N 1
ATOM 716 C CA . THR A 1 90 ? -12.645 8.984 12.892 1.00 96.69 90 THR A CA 1
ATOM 717 C C . THR A 1 90 ? -12.422 7.873 13.903 1.00 96.69 90 THR A C 1
ATOM 719 O O . THR A 1 90 ? -12.168 6.738 13.513 1.00 96.69 90 THR A O 1
ATOM 722 N N . LEU A 1 91 ? -12.467 8.206 15.191 1.00 95.94 91 LEU A N 1
ATOM 723 C CA . LEU A 1 91 ? -12.372 7.240 16.285 1.00 95.94 91 LEU A CA 1
ATOM 724 C C . LEU A 1 91 ? -13.665 6.419 16.409 1.00 95.94 91 LEU A C 1
ATOM 726 O O . LEU A 1 91 ? -14.708 6.806 15.886 1.00 95.94 91 LEU A O 1
ATOM 730 N N . GLU A 1 92 ? -13.622 5.328 17.175 1.00 94.19 92 GLU A N 1
ATOM 731 C CA . GLU A 1 92 ? -14.782 4.450 17.422 1.00 94.19 92 GLU A CA 1
ATOM 732 C C . GLU A 1 92 ? -15.995 5.190 18.007 1.00 94.19 92 GLU A C 1
ATOM 734 O O . GLU A 1 92 ? -17.138 4.849 17.723 1.00 94.19 92 GLU A O 1
ATOM 739 N N . ASN A 1 93 ? -15.758 6.255 18.776 1.00 95.38 93 ASN A N 1
ATOM 740 C CA . ASN A 1 93 ? -16.807 7.107 19.340 1.00 95.38 93 ASN A CA 1
ATOM 741 C C . ASN A 1 93 ? -17.354 8.165 18.357 1.00 95.38 93 ASN A C 1
ATOM 743 O O . ASN A 1 93 ? -18.069 9.074 18.775 1.00 95.38 93 ASN A O 1
ATOM 747 N N . GLY A 1 94 ? -16.978 8.106 17.077 1.00 96.25 94 GLY A N 1
ATOM 748 C CA . GLY A 1 94 ? -17.404 9.046 16.038 1.00 96.25 94 GLY A CA 1
ATOM 749 C C . GLY A 1 94 ? -16.644 10.376 16.018 1.00 96.25 94 GLY A C 1
ATOM 750 O O . GLY A 1 94 ? -16.903 11.214 15.156 1.00 96.25 94 GLY A O 1
ATOM 751 N N . LYS A 1 95 ? -15.687 10.603 16.928 1.00 97.31 95 LYS A N 1
ATOM 752 C CA . LYS A 1 95 ? -14.898 11.842 16.955 1.00 97.31 95 LYS A CA 1
ATOM 753 C C . LYS A 1 95 ? -13.870 11.862 15.825 1.00 97.31 95 LYS A C 1
ATOM 755 O O . LYS A 1 95 ? -13.024 10.973 15.735 1.00 97.31 95 LYS A O 1
ATOM 760 N N . ILE A 1 96 ? -13.874 12.933 15.034 1.00 97.25 96 ILE A N 1
ATOM 761 C CA . ILE A 1 96 ? -12.827 13.205 14.045 1.00 97.25 96 ILE A CA 1
ATOM 762 C C . ILE A 1 96 ? -11.588 13.751 14.760 1.00 97.25 96 ILE A C 1
ATOM 764 O O . ILE A 1 96 ? -11.666 14.699 15.547 1.00 97.25 96 ILE A O 1
ATOM 768 N N . VAL A 1 97 ? -10.433 13.158 14.480 1.00 95.38 97 VAL A N 1
ATOM 769 C CA . VAL A 1 97 ? -9.132 13.561 15.016 1.00 95.38 97 VAL A CA 1
ATOM 770 C C . VAL A 1 97 ? -8.118 13.729 13.893 1.00 95.38 97 VAL A C 1
ATOM 772 O O . VAL A 1 97 ? -8.206 13.085 12.848 1.00 95.38 97 VAL A O 1
ATOM 775 N N . LYS A 1 98 ? -7.140 14.611 14.108 1.00 93.50 98 LYS A N 1
ATOM 776 C CA . LYS A 1 98 ? -5.994 14.756 13.207 1.00 93.50 98 LYS A CA 1
ATOM 777 C C . LYS A 1 98 ? -5.124 13.494 13.269 1.00 93.50 98 LYS A C 1
ATOM 779 O O . LYS A 1 98 ? -4.914 12.940 14.345 1.00 93.50 98 LYS A O 1
ATOM 784 N N . GLY A 1 99 ? -4.599 13.079 12.122 1.00 91.50 99 GLY A N 1
ATOM 785 C CA . GLY A 1 99 ? -3.808 11.863 11.943 1.00 91.50 99 GLY A CA 1
ATOM 786 C C . GLY A 1 99 ? -4.666 10.637 11.641 1.00 91.50 99 GLY A C 1
ATOM 787 O O . GLY A 1 99 ? -5.852 10.742 11.327 1.00 91.50 99 GLY A O 1
ATOM 788 N N . ILE A 1 100 ? -4.056 9.457 11.750 1.00 95.12 100 ILE A N 1
ATOM 789 C CA . ILE A 1 100 ? -4.668 8.170 11.381 1.00 95.12 100 ILE A CA 1
ATOM 790 C C . ILE A 1 100 ? -5.056 7.302 12.588 1.00 95.12 100 ILE A C 1
ATOM 792 O O . ILE A 1 100 ? -5.259 6.100 12.442 1.00 95.12 100 ILE A O 1
ATOM 796 N N . ALA A 1 101 ? -5.162 7.881 13.788 1.00 95.06 101 ALA A N 1
ATOM 797 C CA . ALA A 1 101 ? -5.459 7.150 15.023 1.00 95.06 101 ALA A CA 1
ATOM 798 C C . ALA A 1 101 ? -6.737 6.294 14.942 1.00 95.06 101 ALA A C 1
ATOM 800 O O . ALA A 1 101 ? -6.745 5.184 15.466 1.00 95.06 101 ALA A O 1
ATOM 801 N N . GLY A 1 102 ? -7.765 6.767 14.230 1.00 95.56 102 GLY A N 1
ATOM 802 C CA . GLY A 1 102 ? -9.026 6.050 14.023 1.00 95.56 102 GLY A CA 1
ATOM 803 C C . GLY A 1 102 ? -8.964 4.873 13.045 1.00 95.56 102 GLY A C 1
ATOM 804 O O . GLY A 1 102 ? -9.938 4.143 12.908 1.00 95.56 102 GLY A O 1
ATOM 805 N N . VAL A 1 103 ? -7.841 4.663 12.352 1.00 96.38 103 VAL A N 1
ATOM 806 C CA . VAL A 1 103 ? -7.666 3.488 11.487 1.00 96.38 103 VAL A CA 1
ATOM 807 C C . VAL A 1 103 ? -7.240 2.283 12.341 1.00 96.38 103 VAL A C 1
ATOM 809 O O . VAL A 1 103 ? -6.307 2.430 13.139 1.00 96.38 103 VAL A O 1
ATOM 812 N N . PRO A 1 104 ? -7.848 1.092 12.168 1.00 96.25 104 PRO A N 1
ATOM 813 C CA . PRO A 1 104 ? -7.471 -0.104 12.921 1.00 96.25 104 PRO A CA 1
ATOM 814 C C . PRO A 1 104 ? -5.990 -0.471 12.756 1.00 96.25 104 PRO A C 1
ATOM 816 O O . PRO A 1 104 ? -5.441 -0.404 11.653 1.00 96.25 104 PRO A O 1
ATOM 819 N N . ASN A 1 105 ? -5.344 -0.883 13.852 1.00 95.94 105 ASN A N 1
ATOM 820 C CA . ASN A 1 105 ? -3.943 -1.330 13.835 1.00 95.94 105 ASN A CA 1
ATOM 821 C C . ASN A 1 105 ? -3.785 -2.742 13.256 1.00 95.94 105 ASN A C 1
ATOM 823 O O . ASN A 1 105 ? -2.760 -3.059 12.660 1.00 95.94 105 ASN A O 1
ATOM 827 N N . GLU A 1 106 ? -4.808 -3.578 13.406 1.00 96.25 106 GLU A N 1
ATOM 828 C CA . GLU A 1 106 ? -4.842 -4.931 12.863 1.00 96.25 106 GLU A CA 1
ATOM 829 C C . GLU A 1 106 ? -5.761 -4.992 11.649 1.00 96.25 106 GLU A C 1
ATOM 831 O O . GLU A 1 106 ? -6.771 -4.291 11.578 1.00 96.25 106 GLU A O 1
ATOM 836 N N . GLY A 1 107 ? -5.388 -5.819 10.674 1.00 95.25 107 GLY A N 1
ATOM 837 C CA . GLY A 1 107 ? -6.181 -6.019 9.474 1.00 95.25 107 GLY A CA 1
ATOM 838 C C . GLY A 1 107 ? -7.089 -7.255 9.514 1.00 95.25 107 GLY A C 1
ATOM 839 O O . GLY A 1 107 ? -7.098 -8.018 10.483 1.00 95.25 107 GLY A O 1
ATOM 840 N N . PRO A 1 108 ? -7.812 -7.504 8.409 1.00 97.25 108 PRO A N 1
ATOM 841 C CA . PRO A 1 108 ? -7.731 -6.746 7.163 1.00 97.25 108 PRO A CA 1
ATOM 842 C C . PRO A 1 108 ? -8.389 -5.363 7.244 1.00 97.25 108 PRO A C 1
ATOM 844 O O . PRO A 1 108 ? -9.460 -5.211 7.821 1.00 97.25 108 PRO A O 1
ATOM 847 N N . VAL A 1 109 ? -7.780 -4.372 6.590 1.00 97.88 109 VAL A N 1
ATOM 848 C CA . VAL A 1 109 ? -8.370 -3.037 6.398 1.00 97.88 109 VAL A CA 1
ATOM 849 C C . VAL A 1 109 ? -8.343 -2.709 4.915 1.00 97.88 109 VAL A C 1
ATOM 851 O O . VAL A 1 109 ? -7.288 -2.796 4.290 1.00 97.88 109 VAL A O 1
ATOM 854 N N . LEU A 1 110 ? -9.482 -2.312 4.350 1.00 97.44 110 LEU A N 1
ATOM 855 C CA . LEU A 1 110 ? -9.558 -1.795 2.987 1.00 97.44 110 LEU A CA 1
ATOM 856 C C . LEU A 1 110 ? -9.692 -0.271 3.031 1.00 97.44 110 LEU A C 1
ATOM 858 O O . LEU A 1 110 ? -10.728 0.265 3.416 1.00 97.44 110 LEU A O 1
ATOM 862 N N . LEU A 1 111 ? -8.636 0.416 2.618 1.00 96.06 111 LEU A N 1
ATOM 863 C CA . LEU A 1 111 ? -8.614 1.852 2.399 1.00 96.06 111 LEU A CA 1
ATOM 864 C C . LEU A 1 111 ? -9.081 2.113 0.966 1.00 96.06 111 LEU A C 1
ATOM 866 O O . LEU A 1 111 ? -8.429 1.691 0.010 1.00 96.06 111 LEU A O 1
ATOM 870 N N . VAL A 1 112 ? -10.209 2.803 0.820 1.00 95.56 112 VAL A N 1
ATOM 871 C CA . VAL A 1 112 ? -10.743 3.220 -0.481 1.00 95.56 112 VAL A CA 1
ATOM 872 C C . VAL A 1 112 ? -10.612 4.732 -0.586 1.00 95.56 112 VAL A C 1
ATOM 874 O O . VAL A 1 112 ? -11.030 5.448 0.320 1.00 95.56 112 VAL A O 1
ATOM 877 N N . GLY A 1 113 ? -10.022 5.225 -1.670 1.00 90.06 113 GLY A N 1
ATOM 878 C CA . GLY A 1 113 ? -9.835 6.665 -1.864 1.00 90.06 113 GLY A CA 1
ATOM 879 C C . GLY A 1 113 ? -9.867 7.089 -3.326 1.00 90.06 113 GLY A C 1
ATOM 880 O O . GLY A 1 113 ? -10.365 6.350 -4.171 1.00 90.06 113 GLY A O 1
ATOM 881 N N . TYR A 1 114 ? -9.307 8.267 -3.600 1.00 89.12 114 TYR A N 1
ATOM 882 C CA . TYR A 1 114 ? -9.252 8.878 -4.926 1.00 89.12 114 TYR A CA 1
ATOM 883 C C . TYR A 1 114 ? -7.850 9.449 -5.228 1.00 89.12 114 TYR A C 1
ATOM 885 O O . TYR A 1 114 ? -7.202 10.023 -4.349 1.00 89.12 114 TYR A O 1
ATOM 893 N N . HIS A 1 115 ? -7.408 9.337 -6.479 1.00 87.31 115 HIS A N 1
ATOM 894 C CA . HIS A 1 115 ? -6.165 9.853 -7.033 1.00 87.31 115 HIS A CA 1
ATOM 895 C C . HIS A 1 115 ? -6.211 11.371 -7.250 1.00 87.31 115 HIS A C 1
ATOM 897 O O . HIS A 1 115 ? -6.579 11.882 -8.311 1.00 87.31 115 HIS A O 1
ATOM 903 N N . MET A 1 116 ? -5.765 12.125 -6.248 1.00 81.56 116 MET A N 1
ATOM 904 C CA . MET A 1 116 ? -5.723 13.589 -6.328 1.00 81.56 116 MET A CA 1
ATOM 905 C C . MET A 1 116 ? -4.530 14.117 -7.133 1.00 81.56 116 MET A C 1
ATOM 907 O O . MET A 1 116 ? -4.670 15.124 -7.821 1.00 81.56 116 MET A O 1
ATOM 911 N N . LEU A 1 117 ? -3.367 13.458 -7.083 1.00 78.44 117 LEU A N 1
ATOM 912 C CA . LEU A 1 117 ? -2.100 13.985 -7.606 1.00 78.44 117 LEU A CA 1
ATOM 913 C C . LEU A 1 117 ? -1.352 12.947 -8.452 1.00 78.44 117 LEU A C 1
ATOM 915 O O . LEU A 1 117 ? -0.146 12.750 -8.305 1.00 78.44 117 LEU A O 1
ATOM 919 N N . MET A 1 118 ? -2.065 12.281 -9.362 1.00 74.56 118 MET A N 1
ATOM 920 C CA . MET A 1 118 ? -1.517 11.241 -10.242 1.00 74.56 118 MET A CA 1
ATOM 921 C C . MET A 1 118 ? -0.823 10.082 -9.508 1.00 74.56 118 MET A C 1
ATOM 923 O O . MET A 1 118 ? 0.100 9.464 -10.041 1.00 74.56 118 MET A O 1
ATOM 927 N N . GLY A 1 119 ? -1.235 9.792 -8.273 1.00 76.56 119 GLY A N 1
ATOM 928 C CA . GLY A 1 119 ? -0.608 8.774 -7.440 1.00 76.56 119 GLY A CA 1
ATOM 929 C C . GLY A 1 119 ? 0.503 9.307 -6.541 1.00 76.56 119 GLY A C 1
ATOM 930 O O . GLY A 1 119 ? 0.915 8.584 -5.644 1.00 76.56 119 GLY A O 1
ATOM 931 N N . LEU A 1 120 ? 0.966 10.554 -6.687 1.00 76.62 120 LEU A N 1
ATOM 932 C CA . LEU A 1 120 ? 2.009 11.110 -5.811 1.00 76.62 120 LEU A CA 1
ATOM 933 C C . LEU A 1 120 ? 1.569 11.164 -4.341 1.00 76.62 120 LEU A C 1
ATOM 935 O O . LEU A 1 120 ? 2.411 11.071 -3.446 1.00 76.62 120 LEU A O 1
ATOM 939 N N . GLU A 1 121 ? 0.262 11.258 -4.088 1.00 81.50 121 GLU A N 1
ATOM 940 C CA . GLU A 1 121 ? -0.329 11.177 -2.752 1.00 81.50 121 GLU A CA 1
ATOM 941 C C . GLU A 1 121 ? -0.073 9.835 -2.046 1.00 81.50 121 GLU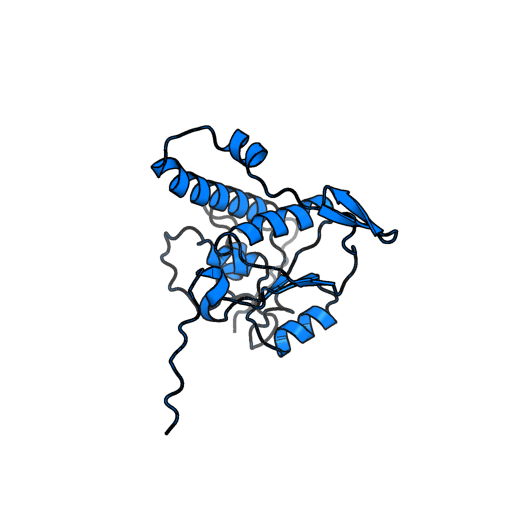 A C 1
ATOM 943 O O . GLU A 1 121 ? -0.033 9.796 -0.815 1.00 81.50 121 GLU A O 1
ATOM 948 N N . LEU A 1 122 ? 0.163 8.754 -2.804 1.00 84.81 122 LEU A N 1
ATOM 949 C CA . LEU A 1 122 ? 0.376 7.404 -2.272 1.00 84.81 122 LEU A CA 1
ATOM 950 C C . LEU A 1 122 ? 1.522 7.359 -1.276 1.00 84.81 122 LEU A C 1
ATOM 952 O O . LEU A 1 122 ? 1.423 6.723 -0.233 1.00 84.81 122 LEU A O 1
ATOM 956 N N . SER A 1 123 ? 2.621 8.028 -1.588 1.00 79.75 123 SER A N 1
ATOM 957 C CA . SER A 1 123 ? 3.815 7.897 -0.768 1.00 79.75 123 SER A CA 1
ATOM 958 C C . SER A 1 123 ? 3.721 8.685 0.522 1.00 79.75 123 SER A C 1
ATOM 960 O O . SER A 1 123 ? 4.256 8.228 1.520 1.00 79.75 123 SER A O 1
ATOM 962 N N . PHE A 1 124 ? 3.002 9.813 0.531 1.00 83.06 124 PHE A N 1
ATOM 963 C CA . PHE A 1 124 ? 2.692 10.518 1.776 1.00 83.06 124 PHE A CA 1
ATOM 964 C C . PHE A 1 124 ? 1.781 9.668 2.666 1.00 83.06 124 PHE A C 1
ATOM 966 O O . PHE A 1 124 ? 1.994 9.598 3.873 1.00 83.06 124 PHE A O 1
ATOM 973 N N . LEU A 1 125 ? 0.811 8.967 2.069 1.00 87.88 125 LEU A N 1
ATOM 974 C CA . LEU A 1 125 ? -0.041 8.015 2.781 1.00 87.88 125 LEU A CA 1
ATOM 975 C C . LEU A 1 125 ? 0.769 6.858 3.374 1.00 87.88 125 LEU A C 1
ATOM 977 O O . LEU A 1 125 ? 0.656 6.574 4.562 1.00 87.88 125 LEU A O 1
ATOM 981 N N . ILE A 1 126 ? 1.616 6.218 2.570 1.00 88.44 126 ILE A N 1
ATOM 982 C CA . ILE A 1 126 ? 2.464 5.108 3.020 1.00 88.44 126 ILE A CA 1
ATOM 983 C C . ILE A 1 126 ? 3.447 5.579 4.104 1.00 88.44 126 ILE A C 1
ATOM 985 O O . ILE A 1 126 ? 3.617 4.884 5.103 1.00 88.44 126 ILE A O 1
ATOM 989 N N . GLU A 1 127 ? 4.055 6.761 3.946 1.00 85.75 127 GLU A N 1
ATOM 990 C CA . GLU A 1 127 ? 4.953 7.368 4.940 1.00 85.75 127 GLU A CA 1
ATOM 991 C C . GLU A 1 127 ? 4.240 7.568 6.283 1.00 85.75 127 GLU A C 1
ATOM 993 O O . GLU A 1 127 ? 4.783 7.190 7.320 1.00 85.75 127 GLU A O 1
ATOM 998 N N . GLU A 1 128 ? 3.012 8.094 6.278 1.00 88.25 128 GLU A N 1
ATOM 999 C CA . GLU A 1 128 ? 2.226 8.306 7.498 1.00 88.25 128 GLU A CA 1
ATOM 1000 C C . GLU A 1 128 ? 1.885 6.984 8.200 1.00 88.25 128 GLU A C 1
ATOM 1002 O O . GLU A 1 128 ? 2.086 6.856 9.406 1.00 88.25 128 GLU A O 1
ATOM 1007 N N . PHE A 1 129 ? 1.423 5.972 7.459 1.00 93.12 129 PHE A N 1
ATOM 1008 C CA . PHE A 1 129 ? 1.089 4.660 8.027 1.00 93.12 129 PHE A CA 1
ATOM 1009 C C . PHE A 1 129 ? 2.304 3.944 8.619 1.00 93.12 129 PHE A C 1
ATOM 1011 O O . PHE A 1 129 ? 2.206 3.328 9.686 1.00 93.12 129 PHE A O 1
ATOM 1018 N N . LEU A 1 130 ? 3.457 4.048 7.960 1.00 90.44 130 LEU A N 1
ATOM 1019 C CA . LEU A 1 130 ? 4.700 3.491 8.479 1.00 90.44 130 LEU A CA 1
ATOM 1020 C C . LEU A 1 130 ? 5.183 4.249 9.713 1.00 90.44 130 LEU A C 1
ATOM 1022 O O . LEU A 1 130 ? 5.577 3.614 10.687 1.00 90.44 130 LEU A O 1
ATOM 1026 N N . ARG A 1 131 ? 5.121 5.584 9.708 1.00 88.00 131 ARG A N 1
ATOM 1027 C CA . ARG A 1 131 ? 5.587 6.405 10.832 1.00 88.00 131 ARG A CA 1
ATOM 1028 C C . ARG A 1 131 ? 4.714 6.244 12.074 1.00 88.00 131 ARG A C 1
ATOM 1030 O O . ARG A 1 131 ? 5.245 6.056 13.161 1.00 88.00 131 ARG A O 1
ATOM 1037 N N . GLU A 1 132 ? 3.396 6.331 11.915 1.00 91.94 132 GLU A N 1
ATOM 1038 C CA . GLU A 1 132 ? 2.458 6.402 13.043 1.00 91.94 132 GLU A CA 1
ATOM 1039 C C . GLU A 1 132 ? 2.025 5.025 13.550 1.00 91.94 132 GLU A C 1
ATOM 1041 O O . GLU A 1 132 ? 1.707 4.870 14.727 1.00 91.94 132 GLU A O 1
ATOM 1046 N N . LYS A 1 133 ? 1.981 4.014 12.673 1.00 93.69 133 LYS A N 1
ATOM 1047 C CA . LYS A 1 133 ? 1.467 2.682 13.028 1.00 93.69 133 LYS A CA 1
ATOM 1048 C C . LYS A 1 133 ? 2.427 1.534 12.727 1.00 93.69 133 LYS A C 1
ATOM 1050 O O . LYS A 1 133 ? 2.125 0.406 13.101 1.00 93.69 133 LYS A O 1
ATOM 1055 N N . ASN A 1 134 ? 3.565 1.787 12.075 1.00 93.12 134 ASN A N 1
ATOM 1056 C CA . ASN A 1 134 ? 4.467 0.743 11.574 1.00 93.12 134 ASN A CA 1
ATOM 1057 C C . ASN A 1 134 ? 3.745 -0.278 10.667 1.00 93.12 134 ASN A C 1
ATOM 1059 O O . ASN A 1 134 ? 4.026 -1.477 10.688 1.00 93.12 134 ASN A O 1
ATOM 1063 N N . ILE A 1 135 ? 2.780 0.202 9.875 1.00 94.56 135 ILE A N 1
ATOM 1064 C CA . ILE A 1 135 ? 1.960 -0.619 8.980 1.00 94.56 135 ILE A CA 1
ATOM 1065 C C . ILE A 1 135 ? 2.367 -0.354 7.537 1.00 94.56 135 ILE A C 1
ATOM 1067 O O . ILE A 1 135 ? 2.337 0.783 7.068 1.00 94.56 135 ILE A O 1
ATOM 1071 N N . MET A 1 136 ? 2.688 -1.421 6.804 1.00 93.88 136 MET A N 1
ATOM 1072 C CA . MET A 1 136 ? 2.909 -1.335 5.364 1.00 93.88 136 MET A CA 1
ATOM 1073 C C . MET A 1 136 ? 1.587 -1.472 4.609 1.00 93.88 136 MET A C 1
ATOM 1075 O O . MET A 1 136 ? 1.027 -2.566 4.508 1.00 93.88 136 MET A O 1
ATOM 1079 N N . VAL A 1 137 ? 1.120 -0.367 4.035 1.00 95.25 137 VAL A N 1
ATOM 1080 C CA . VAL A 1 137 ? -0.077 -0.350 3.190 1.00 95.25 137 VAL A CA 1
ATOM 1081 C C . VAL A 1 137 ? 0.236 -0.946 1.818 1.00 95.25 137 VAL A C 1
ATOM 1083 O O . VAL A 1 137 ? 1.173 -0.541 1.135 1.00 95.25 137 VAL A O 1
ATOM 1086 N N . ARG A 1 138 ? -0.576 -1.914 1.392 1.00 95.81 138 ARG A N 1
ATOM 1087 C CA . ARG A 1 138 ? -0.419 -2.658 0.138 1.00 95.81 138 ARG A CA 1
ATOM 1088 C C . ARG A 1 138 ? -1.342 -2.076 -0.932 1.00 95.81 138 ARG A C 1
ATOM 1090 O O . ARG A 1 138 ? -2.540 -2.349 -0.943 1.00 95.81 138 ARG A O 1
ATOM 1097 N N . GLY A 1 139 ? -0.790 -1.265 -1.832 1.00 94.19 139 GLY A N 1
ATOM 1098 C CA . GLY A 1 139 ? -1.544 -0.704 -2.957 1.00 94.19 139 GLY A CA 1
ATOM 1099 C C . GLY A 1 139 ? -1.875 -1.750 -4.024 1.00 94.19 139 GLY A C 1
ATOM 1100 O O . GLY A 1 139 ? -1.006 -2.530 -4.414 1.00 94.19 139 GLY A O 1
ATOM 1101 N N . VAL A 1 140 ? -3.107 -1.754 -4.532 1.00 94.62 140 VAL A N 1
ATOM 1102 C CA . VAL A 1 140 ? -3.462 -2.505 -5.747 1.00 94.62 140 VAL A CA 1
ATOM 1103 C C . VAL A 1 140 ? -3.393 -1.578 -6.956 1.00 94.62 140 VAL A C 1
ATOM 1105 O O . VAL A 1 140 ? -4.051 -0.542 -6.995 1.00 94.62 140 VAL A O 1
ATOM 1108 N N . ALA A 1 141 ? -2.568 -1.931 -7.938 1.00 91.88 141 ALA A N 1
ATOM 1109 C CA . ALA A 1 141 ? -2.245 -1.041 -9.048 1.00 91.88 141 ALA A CA 1
ATOM 1110 C C . ALA A 1 141 ? -2.369 -1.727 -10.412 1.00 91.88 141 ALA A C 1
ATOM 1112 O O . ALA A 1 141 ? -2.421 -2.954 -10.513 1.00 91.88 141 ALA A O 1
ATOM 1113 N N . HIS A 1 142 ? -2.427 -0.926 -11.476 1.00 90.31 142 HIS A N 1
ATOM 1114 C CA . HIS A 1 142 ? -2.592 -1.435 -12.837 1.00 90.31 142 HIS A CA 1
ATOM 1115 C C . HIS A 1 142 ? -1.440 -2.393 -13.224 1.00 90.31 142 HIS A C 1
ATOM 1117 O O . HIS A 1 142 ? -0.283 -2.054 -12.958 1.00 90.31 142 HIS A O 1
ATOM 1123 N N . PRO A 1 143 ? -1.701 -3.554 -13.867 1.00 88.94 143 PRO A N 1
ATOM 1124 C CA . PRO A 1 143 ? -0.673 -4.570 -14.131 1.00 88.94 143 PRO A CA 1
ATOM 1125 C C . PRO A 1 143 ? 0.514 -4.078 -14.967 1.00 88.94 143 PRO A C 1
ATOM 1127 O O . PRO A 1 143 ? 1.629 -4.552 -14.775 1.00 88.94 143 PRO A O 1
ATOM 1130 N N . GLU A 1 144 ? 0.294 -3.086 -15.835 1.00 85.75 144 GLU A N 1
ATOM 1131 C CA . GLU A 1 144 ? 1.346 -2.434 -16.635 1.00 85.75 144 GLU A CA 1
ATOM 1132 C C . GLU A 1 144 ? 2.497 -1.901 -15.769 1.00 85.75 144 GLU A C 1
ATOM 1134 O O . GLU A 1 144 ? 3.662 -1.953 -16.157 1.00 85.75 144 GLU A O 1
ATOM 1139 N N . LEU A 1 145 ? 2.189 -1.471 -14.539 1.00 83.31 145 LEU A N 1
ATOM 1140 C CA . LEU A 1 145 ? 3.196 -1.001 -13.593 1.00 83.31 145 LEU A CA 1
ATOM 1141 C C . LEU A 1 145 ? 4.124 -2.109 -13.103 1.00 83.31 145 LEU A C 1
ATOM 1143 O O . LEU A 1 145 ? 5.065 -1.785 -12.392 1.00 83.31 145 LEU A O 1
ATOM 1147 N N . PHE A 1 146 ? 3.902 -3.377 -13.459 1.00 85.56 146 PHE A N 1
ATOM 1148 C CA . PHE A 1 146 ? 4.690 -4.541 -13.035 1.00 85.56 146 PHE A CA 1
ATOM 1149 C C . PHE A 1 146 ? 5.417 -5.243 -14.184 1.00 85.56 146 PHE A C 1
ATOM 1151 O O . PHE A 1 146 ? 6.122 -6.221 -13.937 1.00 85.56 146 PHE A O 1
ATOM 1158 N N . LEU A 1 147 ? 5.279 -4.759 -15.420 1.00 80.38 147 LEU A N 1
ATOM 1159 C CA . LEU A 1 147 ? 6.016 -5.314 -16.550 1.00 80.38 147 LEU A CA 1
ATOM 1160 C C . LEU A 1 147 ? 7.519 -5.042 -16.410 1.00 80.38 147 LEU A C 1
ATOM 1162 O O . LEU A 1 147 ? 7.942 -4.005 -15.886 1.00 80.38 147 LEU A O 1
ATOM 1166 N N . GLU A 1 148 ? 8.339 -5.998 -16.850 1.00 65.38 148 GLU A N 1
ATOM 1167 C CA . GLU A 1 148 ? 9.795 -5.866 -16.802 1.00 65.38 148 GLU A CA 1
ATOM 1168 C C . GLU A 1 148 ? 10.235 -4.667 -17.653 1.00 65.38 148 GLU A C 1
ATOM 1170 O O . GLU A 1 148 ? 10.081 -4.657 -18.874 1.00 65.38 148 GLU A O 1
ATOM 1175 N N . ARG A 1 149 ? 10.813 -3.650 -17.007 1.00 61.75 149 ARG A N 1
ATOM 1176 C CA . ARG A 1 149 ? 11.531 -2.586 -17.707 1.00 61.75 149 ARG A CA 1
ATOM 1177 C C . ARG A 1 149 ? 12.919 -3.123 -18.055 1.00 61.75 149 ARG A C 1
ATOM 1179 O O . ARG A 1 149 ? 13.566 -3.741 -17.210 1.00 61.75 149 ARG A O 1
ATOM 1186 N N . ARG A 1 150 ? 13.401 -2.879 -19.280 1.00 49.25 150 ARG A N 1
ATOM 1187 C CA . ARG A 1 150 ? 14.825 -3.066 -19.602 1.00 49.25 150 ARG A CA 1
ATOM 1188 C C . ARG A 1 150 ? 15.614 -2.050 -18.777 1.00 49.25 150 ARG A C 1
ATOM 1190 O O . ARG A 1 150 ? 15.611 -0.869 -19.109 1.00 49.25 150 ARG A O 1
ATOM 1197 N N . ALA A 1 151 ? 16.206 -2.493 -17.673 1.00 50.09 151 ALA A N 1
ATOM 1198 C CA . ALA A 1 151 ? 17.065 -1.653 -16.852 1.00 50.09 151 ALA A CA 1
ATOM 1199 C C . ALA A 1 151 ? 18.311 -1.270 -17.663 1.00 50.09 151 ALA A C 1
ATOM 1201 O O . ALA A 1 151 ? 18.985 -2.148 -18.206 1.00 50.09 151 ALA A O 1
ATOM 1202 N N . SER A 1 152 ? 18.608 0.026 -17.756 1.00 48.22 152 SER A N 1
ATOM 1203 C CA . SER A 1 152 ? 19.959 0.465 -18.089 1.00 48.22 152 SER A CA 1
ATOM 1204 C C . SER A 1 152 ? 20.807 0.345 -16.807 1.00 48.22 152 SER A C 1
ATOM 1206 O O . SER A 1 152 ? 20.274 0.576 -15.718 1.00 48.22 152 SER A O 1
ATOM 1208 N N . PRO A 1 153 ? 22.100 -0.017 -16.875 1.00 46.75 153 PRO A N 1
ATOM 1209 C CA . PRO A 1 153 ? 22.963 -0.108 -15.690 1.00 46.75 153 PRO A CA 1
ATOM 1210 C C . PRO A 1 153 ? 23.098 1.212 -14.908 1.00 46.75 153 PRO A C 1
ATOM 1212 O O . PRO A 1 153 ? 23.541 1.201 -13.765 1.00 46.75 153 PRO A O 1
ATOM 1215 N N . SER A 1 154 ? 22.726 2.339 -15.525 1.00 52.34 154 SER A N 1
ATOM 1216 C CA . SER A 1 154 ? 22.803 3.694 -14.974 1.00 52.34 154 SER A CA 1
ATOM 1217 C C . SER A 1 154 ? 21.474 4.242 -14.442 1.00 52.34 154 SER A C 1
ATOM 1219 O O . SER A 1 154 ? 21.462 5.349 -13.906 1.00 52.34 154 SER A O 1
ATOM 1221 N N . ASP A 1 155 ? 20.352 3.532 -14.610 1.00 56.09 155 ASP A N 1
ATOM 1222 C CA . ASP A 1 155 ? 19.040 4.056 -14.216 1.00 56.09 155 ASP A CA 1
ATOM 1223 C C . ASP A 1 155 ? 18.872 4.001 -12.689 1.00 56.09 155 ASP A C 1
ATOM 1225 O O . ASP A 1 155 ? 18.757 2.939 -12.073 1.00 56.09 155 ASP A O 1
ATOM 1229 N N . GLU A 1 156 ? 18.809 5.182 -12.076 1.00 66.69 156 GLU A N 1
ATOM 1230 C CA . GLU A 1 156 ? 18.237 5.362 -10.745 1.00 66.69 156 GLU A CA 1
ATOM 1231 C C . GLU A 1 156 ? 16.807 4.771 -10.726 1.00 66.69 156 GLU A C 1
ATOM 1233 O O . GLU A 1 156 ? 16.081 4.852 -11.720 1.00 66.69 156 GLU A O 1
ATOM 1238 N N . PHE A 1 157 ? 16.391 4.141 -9.617 1.00 71.38 157 PHE A N 1
ATOM 1239 C CA . PHE A 1 157 ? 15.058 3.525 -9.516 1.00 71.38 157 PHE A CA 1
ATOM 1240 C C . PHE A 1 157 ? 13.967 4.556 -9.824 1.00 71.38 157 PHE A C 1
ATOM 1242 O O . PHE A 1 157 ? 13.907 5.614 -9.195 1.00 71.38 157 PHE A O 1
ATOM 1249 N N . SER A 1 158 ? 13.083 4.240 -10.771 1.00 75.12 158 SER A N 1
ATOM 1250 C CA . SER A 1 158 ? 11.964 5.113 -11.109 1.00 75.12 158 SER A CA 1
ATOM 1251 C C . SER A 1 158 ? 10.915 5.110 -9.998 1.00 75.12 158 SER A C 1
ATOM 1253 O O . SER A 1 158 ? 10.853 4.201 -9.167 1.00 75.12 158 SER A O 1
ATOM 1255 N N . TYR A 1 159 ? 10.018 6.098 -10.018 1.00 72.44 159 TYR A N 1
ATOM 1256 C CA . TYR A 1 159 ? 8.872 6.139 -9.107 1.00 72.44 159 TYR A CA 1
ATOM 1257 C C . TYR A 1 159 ? 8.069 4.821 -9.112 1.00 72.44 159 TYR A C 1
ATOM 1259 O O . TYR A 1 159 ? 7.674 4.330 -8.057 1.00 72.44 159 TYR A O 1
ATOM 1267 N N . PHE A 1 160 ? 7.891 4.202 -10.284 1.00 77.06 160 PHE A N 1
ATOM 1268 C CA . PHE A 1 160 ? 7.177 2.929 -10.421 1.00 77.06 160 PHE A CA 1
ATOM 1269 C C . PHE A 1 160 ? 7.965 1.721 -9.905 1.00 77.06 160 PHE A C 1
ATOM 1271 O O . PHE A 1 160 ? 7.364 0.735 -9.488 1.00 77.06 160 PHE A O 1
ATOM 1278 N N . ASP A 1 161 ? 9.295 1.773 -9.887 1.00 81.31 161 ASP A N 1
ATOM 1279 C CA . ASP A 1 161 ? 10.076 0.701 -9.268 1.00 81.31 161 ASP A CA 1
ATOM 1280 C C . ASP A 1 161 ? 9.912 0.737 -7.742 1.00 81.31 161 ASP A C 1
ATOM 1282 O O . ASP A 1 161 ? 9.795 -0.305 -7.091 1.00 81.31 161 ASP A O 1
ATOM 1286 N N . TRP A 1 162 ? 9.799 1.937 -7.167 1.00 83.44 162 TRP A N 1
ATOM 1287 C CA . TRP A 1 162 ? 9.538 2.109 -5.741 1.00 83.44 162 TRP A CA 1
ATOM 1288 C C . TRP A 1 162 ? 8.147 1.661 -5.314 1.00 83.44 162 TRP A C 1
ATOM 1290 O O . TRP A 1 162 ? 8.018 1.087 -4.235 1.00 83.44 162 TRP A O 1
ATOM 1300 N N . THR A 1 163 ? 7.117 1.828 -6.150 1.00 83.56 163 THR A N 1
ATOM 1301 C CA . THR A 1 163 ? 5.784 1.297 -5.815 1.00 83.56 163 THR A CA 1
ATOM 1302 C C . THR A 1 163 ? 5.815 -0.227 -5.665 1.00 83.56 163 THR A C 1
ATOM 1304 O O . THR A 1 163 ? 5.209 -0.762 -4.735 1.00 83.56 163 THR A O 1
ATOM 1307 N N . ARG A 1 164 ? 6.589 -0.938 -6.498 1.00 86.75 164 ARG A N 1
ATOM 1308 C CA . ARG A 1 164 ? 6.811 -2.391 -6.368 1.00 86.75 164 ARG A CA 1
ATOM 1309 C C . ARG A 1 164 ? 7.571 -2.741 -5.092 1.00 86.75 164 ARG A C 1
ATOM 1311 O O . ARG A 1 164 ? 7.159 -3.644 -4.368 1.00 86.75 164 ARG A O 1
ATOM 1318 N N . ILE A 1 165 ? 8.653 -2.017 -4.796 1.00 87.50 165 ILE A N 1
ATOM 1319 C CA . ILE A 1 165 ? 9.477 -2.233 -3.593 1.00 87.50 165 ILE A CA 1
ATOM 1320 C C . ILE A 1 165 ? 8.659 -2.012 -2.313 1.00 87.50 165 ILE A C 1
ATOM 1322 O O . ILE A 1 165 ? 8.814 -2.752 -1.344 1.00 87.50 165 ILE A O 1
ATOM 1326 N N . TYR A 1 166 ? 7.730 -1.056 -2.326 1.00 87.31 166 TYR A N 1
ATOM 1327 C CA . TYR A 1 166 ? 6.779 -0.802 -1.238 1.00 87.31 166 TYR A CA 1
ATOM 1328 C C . TYR A 1 166 ? 5.616 -1.793 -1.174 1.00 87.31 166 TYR A C 1
ATOM 1330 O O . TYR A 1 166 ? 4.749 -1.693 -0.311 1.00 87.31 166 TYR A O 1
ATOM 1338 N N . GLY A 1 167 ? 5.624 -2.811 -2.032 1.00 90.44 167 GLY A N 1
ATOM 1339 C CA . GLY A 1 167 ? 4.695 -3.925 -1.948 1.00 90.44 167 GLY A CA 1
ATOM 1340 C C . GLY A 1 167 ? 3.390 -3.693 -2.686 1.00 90.44 167 GLY A C 1
ATOM 1341 O O . GLY A 1 167 ? 2.423 -4.406 -2.407 1.00 90.44 167 GLY A O 1
ATOM 1342 N N . ALA A 1 168 ? 3.329 -2.756 -3.634 1.00 92.69 168 ALA A N 1
ATOM 1343 C CA . ALA A 1 168 ? 2.199 -2.718 -4.548 1.00 92.69 168 ALA A CA 1
ATOM 1344 C C . ALA A 1 168 ? 2.034 -4.081 -5.241 1.00 92.69 168 ALA A C 1
ATOM 1346 O O . ALA A 1 168 ? 3.010 -4.788 -5.505 1.00 92.69 168 ALA A O 1
ATOM 1347 N N . VAL A 1 169 ? 0.793 -4.459 -5.529 1.00 95.19 169 VAL A N 1
ATOM 1348 C CA . VAL A 1 169 ? 0.471 -5.702 -6.236 1.00 95.19 169 VAL A CA 1
ATOM 1349 C C . VAL A 1 169 ? -0.404 -5.404 -7.458 1.00 95.19 169 VAL A C 1
ATOM 1351 O O . VAL A 1 169 ? -1.190 -4.451 -7.423 1.00 95.19 169 VAL A O 1
ATOM 1354 N N . PRO A 1 170 ? -0.325 -6.205 -8.536 1.00 94.62 170 PRO A N 1
ATOM 1355 C CA . PRO A 1 170 ? -1.234 -6.060 -9.665 1.00 94.62 170 PRO A CA 1
ATOM 1356 C C . PRO A 1 170 ? -2.683 -6.245 -9.218 1.00 94.62 170 PRO A C 1
ATOM 1358 O O . PRO A 1 170 ? -2.990 -7.191 -8.480 1.00 94.62 170 PRO A O 1
ATOM 1361 N N . VAL A 1 171 ? -3.574 -5.382 -9.700 1.00 93.56 171 VAL A N 1
ATOM 1362 C CA . VAL A 1 171 ? -5.010 -5.466 -9.431 1.00 93.56 171 VAL A CA 1
ATOM 1363 C C . VAL A 1 171 ? -5.589 -6.724 -10.083 1.00 93.56 171 VAL A C 1
ATOM 1365 O O . VAL A 1 171 ? -5.788 -6.808 -11.290 1.00 93.56 171 VAL A O 1
ATOM 1368 N N . THR A 1 172 ? -5.818 -7.745 -9.260 1.00 94.25 172 THR A N 1
ATOM 1369 C CA . THR A 1 172 ? -6.497 -8.993 -9.626 1.00 94.25 172 THR A CA 1
ATOM 1370 C C . THR A 1 172 ? -7.299 -9.489 -8.427 1.00 94.25 172 THR A C 1
ATOM 1372 O O . THR A 1 172 ? -6.912 -9.255 -7.278 1.00 94.25 172 THR A O 1
ATOM 1375 N N . ALA A 1 173 ? -8.388 -10.224 -8.672 1.00 94.25 173 ALA A N 1
ATOM 1376 C CA . ALA A 1 173 ? -9.194 -10.810 -7.598 1.00 94.25 173 ALA A CA 1
ATOM 1377 C C . ALA A 1 173 ? -8.363 -11.744 -6.695 1.00 94.25 173 ALA A C 1
ATOM 1379 O O . ALA A 1 173 ? -8.482 -11.702 -5.473 1.00 94.25 173 ALA A O 1
ATOM 1380 N N . SER A 1 174 ? -7.463 -12.535 -7.293 1.00 95.69 174 SER A N 1
ATOM 1381 C CA . SER A 1 174 ? -6.586 -13.459 -6.562 1.00 95.69 174 SER A CA 1
ATOM 1382 C C . SER A 1 174 ? -5.639 -12.726 -5.608 1.00 95.69 174 SER A C 1
ATOM 1384 O O . SER A 1 174 ? -5.540 -13.097 -4.439 1.00 95.69 174 SER A O 1
ATOM 1386 N N . ASN A 1 175 ? -4.977 -11.656 -6.064 1.00 96.75 175 ASN A N 1
ATOM 1387 C CA . ASN A 1 175 ? -4.074 -10.881 -5.208 1.00 96.75 175 ASN A CA 1
ATOM 1388 C C . ASN A 1 175 ? -4.831 -10.185 -4.077 1.00 96.75 175 ASN A C 1
ATOM 1390 O O . ASN A 1 175 ? -4.374 -10.210 -2.936 1.00 96.75 175 ASN A O 1
ATOM 1394 N N . LEU A 1 176 ? -6.003 -9.618 -4.372 1.00 96.12 176 LEU A N 1
ATOM 1395 C CA . LEU A 1 176 ? -6.838 -8.969 -3.366 1.00 96.12 176 LEU A CA 1
ATOM 1396 C C . LEU A 1 176 ? -7.279 -9.966 -2.279 1.00 96.12 176 LEU A C 1
ATOM 1398 O O . LEU A 1 176 ? -7.113 -9.698 -1.091 1.00 96.12 176 LEU A O 1
ATOM 1402 N N . PHE A 1 177 ? -7.739 -11.157 -2.673 1.00 97.06 177 PHE A N 1
ATOM 1403 C CA . PHE A 1 177 ? -8.113 -12.221 -1.737 1.00 97.06 177 PHE A CA 1
ATOM 1404 C C . PHE A 1 177 ? -6.931 -12.695 -0.879 1.00 97.06 177 PHE A C 1
ATOM 1406 O O . PHE A 1 177 ? -7.071 -12.897 0.330 1.00 97.06 177 PHE A O 1
ATOM 1413 N N . LYS A 1 178 ? -5.742 -12.840 -1.475 1.00 97.56 178 LYS A N 1
ATOM 1414 C CA . LYS A 1 178 ? -4.518 -13.202 -0.744 1.00 97.56 178 LYS A CA 1
ATOM 1415 C C . LYS A 1 178 ? -4.132 -12.139 0.283 1.00 97.56 178 LYS A C 1
ATOM 1417 O O . LYS A 1 178 ? -3.753 -12.495 1.396 1.00 97.56 178 LYS A O 1
ATOM 1422 N N . LEU A 1 179 ? -4.245 -10.855 -0.060 1.00 97.88 179 LEU A N 1
ATOM 1423 C CA . LEU A 1 179 ? -3.981 -9.751 0.868 1.00 97.88 179 LEU A CA 1
ATOM 1424 C C . LEU A 1 179 ? -4.970 -9.741 2.041 1.00 97.88 179 LEU A C 1
ATOM 1426 O O . LEU A 1 179 ? -4.544 -9.625 3.192 1.00 97.88 179 LEU A O 1
ATOM 1430 N N . PHE A 1 180 ? -6.264 -9.939 1.771 1.00 97.62 180 PHE A N 1
ATOM 1431 C CA . PHE A 1 180 ? -7.276 -10.082 2.821 1.00 97.62 180 PHE A CA 1
ATOM 1432 C C . PHE A 1 180 ? -6.970 -11.267 3.739 1.00 97.62 180 PHE A C 1
ATOM 1434 O O . PHE A 1 180 ? -6.959 -11.122 4.960 1.00 97.62 180 PHE A O 1
ATOM 1441 N N . SER A 1 181 ? -6.620 -12.415 3.156 1.00 97.50 181 SER A N 1
ATOM 1442 C CA . SER A 1 181 ? -6.241 -13.625 3.897 1.00 97.50 181 SER A CA 1
ATOM 1443 C C . SER A 1 181 ? -4.992 -13.424 4.766 1.00 97.50 181 SER A C 1
ATOM 1445 O O . SER A 1 181 ? -4.847 -14.054 5.810 1.00 97.50 181 SER A O 1
ATOM 1447 N N . LYS A 1 182 ? -4.085 -12.525 4.362 1.00 96.69 182 LYS A N 1
ATOM 1448 C CA . LYS A 1 182 ? -2.897 -12.118 5.129 1.00 96.69 182 LYS A CA 1
ATOM 1449 C C . LYS A 1 182 ? -3.172 -10.996 6.134 1.00 96.69 182 LYS A C 1
ATOM 1451 O O . LYS A 1 182 ? -2.214 -10.477 6.700 1.00 96.69 182 LYS A O 1
ATOM 1456 N N . LYS A 1 183 ? -4.438 -10.610 6.347 1.00 97.38 183 LYS A N 1
ATOM 1457 C CA . LYS A 1 183 ? -4.846 -9.502 7.228 1.00 97.38 183 LYS A CA 1
ATOM 1458 C C . LYS A 1 183 ? -4.103 -8.195 6.918 1.00 97.38 183 LYS A C 1
ATOM 1460 O O . LYS A 1 183 ? -3.751 -7.445 7.819 1.00 97.38 183 LYS A O 1
ATOM 1465 N N . SER A 1 184 ? -3.809 -7.945 5.643 1.00 97.31 184 SER A N 1
ATOM 1466 C CA . SER A 1 184 ? -3.075 -6.745 5.229 1.00 97.31 184 SER A CA 1
ATOM 1467 C C . SER A 1 184 ? -3.968 -5.502 5.229 1.00 97.31 184 SER A C 1
ATOM 1469 O O . SER A 1 184 ? -5.184 -5.597 5.045 1.00 97.31 184 SER A O 1
ATOM 1471 N N . HIS A 1 185 ? -3.348 -4.330 5.359 1.00 97.81 185 HIS A N 1
ATOM 1472 C CA . HIS A 1 185 ? -3.967 -3.047 5.024 1.00 97.81 185 HIS A CA 1
ATOM 1473 C C . HIS A 1 185 ? -3.806 -2.816 3.527 1.00 97.81 185 HIS A C 1
ATOM 1475 O O . HIS A 1 185 ? -2.689 -2.781 3.013 1.00 97.81 185 HIS A O 1
ATOM 1481 N N . ILE A 1 186 ? -4.920 -2.711 2.817 1.00 97.56 186 ILE A N 1
ATOM 1482 C CA . ILE A 1 186 ? -4.989 -2.689 1.358 1.00 97.56 186 ILE A CA 1
ATOM 1483 C C . ILE A 1 186 ? -5.469 -1.314 0.926 1.00 97.56 186 ILE A C 1
ATOM 1485 O O . ILE A 1 186 ? -6.445 -0.816 1.476 1.00 97.56 186 ILE A O 1
ATOM 1489 N N . LEU A 1 187 ? -4.823 -0.722 -0.072 1.00 95.94 187 LEU A N 1
ATOM 1490 C CA . LEU A 1 187 ? -5.246 0.548 -0.653 1.00 95.94 187 LEU A CA 1
ATOM 1491 C C . LEU A 1 187 ? -5.759 0.345 -2.073 1.00 95.94 187 LEU A C 1
ATOM 1493 O O . LEU A 1 187 ? -5.025 -0.143 -2.935 1.00 95.94 187 LEU A O 1
ATOM 1497 N N . LEU A 1 188 ? -7.005 0.751 -2.301 1.00 94.88 188 LEU A N 1
ATOM 1498 C CA . LEU A 1 188 ? -7.707 0.645 -3.571 1.00 94.88 188 LEU A CA 1
ATOM 1499 C C . LEU A 1 188 ? -8.225 2.016 -4.013 1.00 94.88 188 LEU A C 1
ATOM 1501 O O . LEU A 1 188 ? -8.976 2.678 -3.298 1.00 94.88 188 LEU A O 1
ATOM 1505 N N . TYR A 1 189 ? -7.887 2.387 -5.243 1.00 93.38 189 TYR A N 1
ATOM 1506 C CA . TYR A 1 189 ? -8.479 3.527 -5.933 1.00 93.38 189 TYR A CA 1
ATOM 1507 C C . TYR A 1 189 ? -9.359 3.024 -7.080 1.00 93.38 189 TYR A C 1
ATOM 1509 O O . TYR A 1 189 ? -8.835 2.556 -8.095 1.00 93.38 189 TYR A O 1
ATOM 1517 N N . PRO A 1 190 ? -10.695 3.046 -6.923 1.00 91.00 190 PRO A N 1
ATOM 1518 C CA . PRO A 1 190 ? -11.607 2.365 -7.833 1.00 91.00 190 PRO A CA 1
ATOM 1519 C C . PRO A 1 190 ? -11.639 2.981 -9.238 1.00 91.00 190 PRO A C 1
ATOM 1521 O O . PRO A 1 190 ? -11.855 2.245 -10.198 1.00 91.00 190 PRO A O 1
ATOM 1524 N N . GLY A 1 191 ? -11.371 4.283 -9.409 1.00 87.00 191 GLY A N 1
ATOM 1525 C CA . GLY A 1 191 ? -11.254 4.874 -10.749 1.00 87.00 191 GLY A CA 1
ATOM 1526 C C . GLY A 1 191 ? -9.939 4.547 -11.470 1.00 87.00 191 GLY A C 1
ATOM 1527 O O . GLY A 1 191 ? -9.804 4.820 -12.670 1.00 87.00 191 GLY A O 1
ATOM 1528 N N . GLY A 1 192 ? -8.982 3.923 -10.773 1.00 87.06 192 GLY A N 1
ATOM 1529 C CA . GLY A 1 192 ? -7.782 3.314 -11.340 1.00 87.06 192 GLY A CA 1
ATOM 1530 C C . GLY A 1 192 ? -6.929 4.261 -12.185 1.00 87.06 192 GLY A C 1
ATOM 1531 O O . GLY A 1 192 ? -6.797 5.450 -11.902 1.00 87.06 192 GLY A O 1
ATOM 1532 N N . ALA A 1 193 ? -6.345 3.731 -13.265 1.00 84.94 193 ALA A N 1
ATOM 1533 C CA . ALA A 1 193 ? -5.432 4.490 -14.122 1.00 84.94 193 ALA A CA 1
ATOM 1534 C C . ALA A 1 193 ? -6.093 5.705 -14.796 1.00 84.94 193 ALA A C 1
ATOM 1536 O O . ALA A 1 193 ? -5.420 6.693 -15.081 1.00 84.94 193 ALA A O 1
ATOM 1537 N N . ARG A 1 194 ? -7.408 5.658 -15.050 1.00 84.75 194 ARG A N 1
ATOM 1538 C CA . ARG A 1 194 ? -8.124 6.791 -15.652 1.00 84.75 194 ARG A CA 1
ATOM 1539 C C . ARG A 1 194 ? -8.157 7.981 -14.701 1.00 84.75 194 ARG A C 1
ATOM 1541 O O . ARG A 1 194 ? -7.923 9.110 -15.123 1.00 84.75 194 ARG A O 1
ATOM 1548 N N . GLU A 1 195 ? -8.431 7.692 -13.437 1.00 82.94 195 GLU A N 1
ATOM 1549 C CA . GLU A 1 195 ? -8.429 8.655 -12.346 1.00 82.94 195 GLU A CA 1
ATOM 1550 C C . GLU A 1 195 ? -7.018 9.175 -12.067 1.00 82.94 195 GLU A C 1
ATOM 1552 O O . GLU A 1 195 ? -6.816 10.382 -12.038 1.00 82.94 195 GLU A O 1
ATOM 1557 N N . ALA A 1 196 ? -6.024 8.282 -12.005 1.00 82.25 196 ALA A N 1
ATOM 1558 C CA . ALA A 1 196 ? -4.616 8.651 -11.848 1.00 82.25 196 ALA A CA 1
ATOM 1559 C C . ALA A 1 196 ? -4.125 9.602 -12.950 1.00 82.25 196 ALA A C 1
ATOM 1561 O O . ALA A 1 196 ? -3.323 10.492 -12.706 1.00 82.25 196 ALA A O 1
ATOM 1562 N N . LEU A 1 197 ? -4.597 9.430 -14.183 1.00 83.12 197 LEU A N 1
ATOM 1563 C CA . LEU A 1 197 ? -4.209 10.275 -15.313 1.00 83.12 197 LEU A CA 1
ATOM 1564 C C . LEU A 1 197 ? -5.155 11.467 -15.529 1.00 83.12 197 LEU A C 1
ATOM 1566 O O . LEU A 1 197 ? -5.038 12.140 -16.551 1.00 83.12 197 LEU A O 1
ATOM 1570 N N . HIS A 1 198 ? -6.113 11.695 -14.619 1.00 82.38 198 HIS A N 1
ATOM 1571 C CA . HIS A 1 198 ? -7.155 12.728 -14.714 1.00 82.38 198 HIS A CA 1
ATOM 1572 C C . HIS A 1 198 ? -7.845 12.780 -16.091 1.00 82.38 198 HIS A C 1
ATOM 1574 O O . HIS A 1 198 ? -8.196 13.846 -16.601 1.00 82.38 198 HIS A O 1
ATOM 1580 N N . ARG A 1 199 ? -8.053 11.618 -16.728 1.00 77.19 199 ARG A N 1
ATOM 1581 C CA . ARG A 1 199 ? -8.698 11.537 -18.049 1.00 77.19 199 ARG A CA 1
ATOM 1582 C C . ARG A 1 199 ? -10.215 11.666 -17.900 1.00 77.19 199 ARG A C 1
ATOM 1584 O O . ARG A 1 199 ? -10.833 10.966 -17.094 1.00 77.19 199 ARG A O 1
ATOM 1591 N N . LYS A 1 200 ? -10.825 12.532 -18.719 1.00 70.81 200 LYS A N 1
ATOM 1592 C CA . LYS A 1 200 ? -12.286 12.706 -18.783 1.00 70.81 200 LYS A CA 1
ATOM 1593 C C . LYS A 1 200 ? -12.988 11.414 -19.224 1.00 70.81 200 LYS A C 1
ATOM 1595 O O . LYS A 1 200 ? -12.414 10.599 -19.947 1.00 70.81 200 LYS A O 1
ATOM 1600 N N . VAL A 1 201 ? -14.250 11.248 -18.815 1.00 62.84 201 VAL A N 1
ATOM 1601 C CA . VAL A 1 201 ? -15.164 10.286 -19.452 1.00 62.84 201 VAL A CA 1
ATOM 1602 C C . VAL A 1 201 ? -15.381 10.773 -20.885 1.00 62.84 201 VAL A C 1
ATOM 1604 O O . VAL A 1 201 ? -16.000 11.815 -21.085 1.00 62.84 201 VAL A O 1
ATOM 1607 N N . CYS A 1 202 ? -14.882 10.056 -21.887 1.00 55.72 202 CYS A N 1
ATOM 1608 C CA . CYS A 1 202 ? -15.418 10.228 -23.231 1.00 55.72 202 CYS A CA 1
ATOM 1609 C C . CYS A 1 202 ? -16.765 9.503 -23.258 1.00 55.72 202 CYS A C 1
ATOM 1611 O O . CYS A 1 202 ? -16.799 8.275 -23.224 1.00 55.72 202 CYS A O 1
ATOM 1613 N N . HIS A 1 203 ? -17.870 10.247 -23.270 1.00 53.25 203 HIS A N 1
ATOM 1614 C CA . HIS A 1 203 ? -19.140 9.685 -23.710 1.00 53.25 203 HIS A CA 1
ATOM 1615 C C . HIS A 1 203 ? -19.022 9.480 -25.218 1.00 53.25 203 HIS A C 1
ATOM 1617 O O . HIS A 1 203 ? -19.063 10.445 -25.977 1.00 53.25 203 HIS A O 1
ATOM 1623 N N . THR A 1 204 ? -18.831 8.242 -25.667 1.00 56.78 204 THR A N 1
ATOM 1624 C CA . THR A 1 204 ? -19.244 7.893 -27.026 1.00 56.78 204 THR A CA 1
ATOM 1625 C C . THR A 1 204 ? -20.768 7.968 -27.029 1.00 56.78 204 THR A C 1
ATOM 1627 O O . THR A 1 204 ? -21.380 7.243 -26.237 1.00 56.78 204 THR A O 1
ATOM 1630 N N . PRO A 1 205 ? -21.396 8.862 -27.813 1.00 49.53 205 PRO A N 1
ATOM 1631 C CA . PRO A 1 205 ? -22.842 8.847 -27.939 1.00 49.53 205 PRO A CA 1
ATOM 1632 C C . PRO A 1 205 ? -23.241 7.452 -28.415 1.00 49.53 205 PRO A C 1
ATOM 1634 O O . PRO A 1 205 ? -22.689 6.941 -29.388 1.00 49.53 205 PRO A O 1
ATOM 1637 N N . VAL A 1 206 ? -24.146 6.815 -27.675 1.00 56.78 206 VAL A N 1
ATOM 1638 C CA . VAL A 1 206 ? -24.813 5.603 -28.140 1.00 56.78 206 VAL A CA 1
ATOM 1639 C C . VAL A 1 206 ? -25.582 6.029 -29.386 1.00 56.78 206 VAL A C 1
ATOM 1641 O O . VAL A 1 206 ? -26.542 6.790 -29.276 1.00 56.78 206 VAL A O 1
ATOM 1644 N N . GLN A 1 207 ? -25.114 5.623 -30.566 1.00 52.19 207 GLN A N 1
ATOM 1645 C CA . GLN A 1 207 ? -25.963 5.639 -31.749 1.00 52.19 207 GLN A CA 1
ATOM 1646 C C . GLN A 1 207 ? -27.065 4.619 -31.472 1.00 52.19 207 GLN A C 1
ATOM 1648 O O . GLN A 1 207 ? -26.798 3.430 -31.313 1.00 52.19 207 GLN A O 1
ATOM 1653 N N . LEU A 1 208 ? -28.273 5.132 -31.251 1.00 50.03 208 LEU A N 1
ATOM 1654 C CA . LEU A 1 208 ? -29.483 4.331 -31.289 1.00 50.03 208 LEU A CA 1
ATOM 1655 C C . LEU A 1 208 ? -29.736 4.055 -32.771 1.00 50.03 208 LEU A C 1
ATOM 1657 O O . LEU A 1 208 ? -30.109 4.983 -33.491 1.00 50.03 208 LEU A O 1
ATOM 1661 N N . ASP A 1 209 ? -29.456 2.826 -33.197 1.00 57.59 209 ASP A N 1
ATOM 1662 C CA . ASP A 1 209 ? -29.971 2.270 -34.451 1.00 57.59 209 ASP A CA 1
ATOM 1663 C C . ASP A 1 209 ? -31.376 1.696 -34.214 1.00 57.59 209 ASP A C 1
ATOM 1665 O O . ASP A 1 209 ? -31.575 1.027 -33.167 1.00 57.59 209 ASP A O 1
#

Organism: Vitis vinifera (NCBI:txid29760)

Sequence (209 aa):
MVVISTFSLGGGLLNLQEDGVNLLTIIKGALRYRRSRRHDYVSDFLPPSMSELKRAFDQQNRYVNLKLMLYNAMSCRLLRFGASPIMFSTLENGKIVKGIAGVPNEGPVLLVGYHMLMGLELSFLIEEFLREKNIMVRGVAHPELFLERRASPSDEFSYFDWTRIYGAVPVTASNLFKLFSKKSHILLYPGGAREALHRKVCHTPVQLD

Radius of gyration: 19.78 Å; chains: 1; bounding box: 61×52×54 Å